Protein AF-A0A956BS37-F1 (afdb_monomer_lite)

pLDDT: mean 82.43, std 14.74, range [38.06, 98.56]

Sequence (322 aa):
MRLTPGAASAAWALLCLGACTEPLGPCDELAALRVVYDEEGTPAFEGQALMVQSCGFGAFCHAGEVEPARRLGAPHGLDYDLRIVNVDDDDAHVAAGFARLETMWNRAFRHRHAIWTAVDRGRMPVGGGAGADVQSAAPVYSGRVSATRLEPIAGLDTSSGRSALRNWLACGLPVVQSTDAHAAHPEAFGHIVDPIEIAPVEPRWSSIYDGLLRRRCASAPCHGVAVAGDLDLRGPRDAYDALVGVASVDEACASEGLMLVAPGAADDSLLVWKLLGRDADGAAVCGDPMPEGGSRVSEASVDAIRAWIDAGAVFDAPPTGP

Structure (mmCIF, N/CA/C/O backbone):
data_AF-A0A956BS37-F1
#
_entry.id   AF-A0A956BS37-F1
#
loop_
_atom_site.group_PDB
_atom_site.id
_atom_site.type_symbol
_atom_site.label_atom_id
_atom_site.label_alt_id
_atom_site.label_comp_id
_atom_site.label_asym_id
_atom_site.label_entity_id
_atom_site.label_seq_id
_atom_site.pdbx_PDB_ins_code
_atom_site.Cartn_x
_atom_site.Cartn_y
_atom_site.Cartn_z
_atom_site.occupancy
_atom_site.B_iso_or_equiv
_atom_site.auth_seq_id
_atom_site.auth_comp_id
_atom_site.auth_asym_id
_atom_site.auth_atom_id
_atom_site.pdbx_PDB_model_num
ATOM 1 N N . MET A 1 1 ? 35.807 -16.918 -76.927 1.00 41.75 1 MET A N 1
ATOM 2 C CA . MET A 1 1 ? 35.894 -15.873 -75.884 1.00 41.75 1 MET A CA 1
ATOM 3 C C . MET A 1 1 ? 34.548 -15.155 -75.844 1.00 41.75 1 MET A C 1
ATOM 5 O O . MET A 1 1 ? 34.124 -14.725 -76.906 1.00 41.75 1 MET A O 1
ATOM 9 N N . ARG A 1 2 ? 33.942 -15.034 -74.645 1.00 38.28 2 ARG A N 1
ATOM 10 C CA . ARG A 1 2 ? 32.671 -14.342 -74.282 1.00 38.28 2 ARG A CA 1
ATOM 11 C C . ARG A 1 2 ? 31.393 -15.161 -74.557 1.00 38.28 2 ARG A C 1
ATOM 13 O O . ARG A 1 2 ? 31.064 -15.382 -75.710 1.00 38.28 2 ARG A O 1
ATOM 20 N N . LEU A 1 3 ? 30.826 -15.884 -73.581 1.00 39.12 3 LEU A N 1
ATOM 21 C CA . LEU A 1 3 ? 30.092 -15.532 -72.337 1.00 39.12 3 LEU A CA 1
ATOM 22 C C . LEU A 1 3 ? 28.667 -14.982 -72.567 1.00 39.12 3 LEU A C 1
ATOM 24 O O . LEU A 1 3 ? 28.450 -14.055 -73.337 1.00 39.12 3 LEU A O 1
ATOM 28 N N . THR A 1 4 ? 27.745 -15.647 -71.868 1.00 41.62 4 THR A N 1
ATOM 29 C CA . THR A 1 4 ? 26.271 -15.704 -71.875 1.00 41.62 4 THR A CA 1
ATOM 30 C C . THR A 1 4 ? 25.545 -14.453 -71.349 1.00 41.62 4 THR A C 1
ATOM 32 O O . THR A 1 4 ? 26.142 -13.691 -70.590 1.00 41.62 4 THR A O 1
ATOM 35 N N . PRO A 1 5 ? 24.238 -14.270 -71.650 1.00 47.03 5 PRO A N 1
ATOM 36 C CA . PRO A 1 5 ? 23.418 -13.225 -71.040 1.00 47.03 5 PRO A CA 1
ATOM 37 C C . PRO A 1 5 ? 22.965 -13.638 -69.630 1.00 47.03 5 PRO A C 1
ATOM 39 O O . PRO A 1 5 ? 22.485 -14.750 -69.413 1.00 47.03 5 PRO A O 1
ATOM 42 N N . GLY A 1 6 ? 23.165 -12.736 -68.668 1.00 38.06 6 GLY A N 1
ATOM 43 C CA . GLY A 1 6 ? 22.827 -12.922 -67.260 1.00 38.06 6 GLY A CA 1
ATOM 44 C C . GLY A 1 6 ? 21.330 -12.786 -66.986 1.00 38.06 6 GLY A C 1
ATOM 45 O O . GLY A 1 6 ? 20.674 -11.864 -67.470 1.00 38.06 6 GLY A O 1
ATOM 46 N N . ALA A 1 7 ? 20.815 -13.705 -66.172 1.00 44.16 7 ALA A N 1
ATOM 47 C CA . ALA A 1 7 ? 19.510 -13.618 -65.541 1.00 44.16 7 ALA A CA 1
ATOM 48 C C . ALA A 1 7 ? 19.525 -12.511 -64.473 1.00 44.16 7 ALA A C 1
ATOM 50 O O . ALA A 1 7 ? 20.354 -12.527 -63.563 1.00 44.16 7 ALA A O 1
ATOM 51 N N . ALA A 1 8 ? 18.608 -11.550 -64.580 1.00 43.88 8 A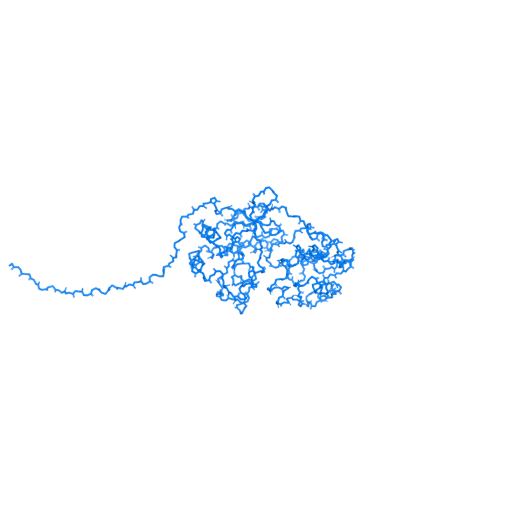LA A N 1
ATOM 52 C CA . ALA A 1 8 ? 18.355 -10.569 -63.535 1.00 43.88 8 ALA A CA 1
ATOM 53 C C . ALA A 1 8 ? 17.392 -11.179 -62.506 1.00 43.88 8 ALA A C 1
ATOM 55 O O . ALA A 1 8 ? 16.181 -11.220 -62.716 1.00 43.88 8 ALA A O 1
ATOM 56 N N . SER A 1 9 ? 17.938 -11.679 -61.399 1.00 46.00 9 SER A N 1
ATOM 57 C CA . SER A 1 9 ? 17.158 -12.076 -60.227 1.00 46.00 9 SER A CA 1
ATOM 58 C C . SER A 1 9 ? 16.690 -10.825 -59.483 1.00 46.00 9 SER A C 1
ATOM 60 O O . SER A 1 9 ? 17.493 -10.123 -58.871 1.00 46.00 9 SER A O 1
ATOM 62 N N . ALA A 1 10 ? 15.388 -10.547 -59.524 1.00 48.84 10 ALA A N 1
ATOM 63 C CA . ALA A 1 10 ? 14.755 -9.564 -58.653 1.00 48.84 10 ALA A CA 1
ATOM 64 C C . ALA A 1 10 ? 14.668 -10.144 -57.231 1.00 48.84 10 ALA A C 1
ATOM 66 O O . ALA A 1 10 ? 13.783 -10.941 -56.922 1.00 48.84 10 ALA A O 1
ATOM 67 N N . ALA A 1 11 ? 15.618 -9.774 -56.372 1.00 46.53 11 ALA A N 1
ATOM 68 C CA . ALA A 1 11 ? 15.569 -10.087 -54.952 1.00 46.53 11 ALA A CA 1
ATOM 69 C C . ALA A 1 11 ? 14.521 -9.189 -54.277 1.00 46.53 11 ALA A C 1
ATOM 71 O O . ALA A 1 11 ? 14.743 -7.997 -54.067 1.00 46.53 11 ALA A O 1
ATOM 72 N N . TRP A 1 12 ? 13.368 -9.768 -53.951 1.00 52.22 12 TRP A N 1
ATOM 73 C CA . TRP A 1 12 ? 12.401 -9.164 -53.042 1.00 52.22 12 TRP A CA 1
ATOM 74 C C . TRP A 1 12 ? 12.995 -9.179 -51.633 1.00 52.22 12 TRP A C 1
ATOM 76 O O . TRP A 1 12 ? 13.023 -10.214 -50.969 1.00 52.22 12 TRP A O 1
ATOM 86 N N . ALA A 1 13 ? 13.503 -8.033 -51.183 1.00 49.94 13 ALA A N 1
ATOM 87 C CA . ALA A 1 13 ? 13.846 -7.831 -49.786 1.00 49.94 13 ALA A CA 1
ATOM 88 C C . ALA A 1 13 ? 12.542 -7.782 -48.975 1.00 49.94 13 ALA A C 1
ATOM 90 O O . ALA A 1 13 ? 11.827 -6.780 -48.995 1.00 49.94 13 ALA A O 1
ATOM 91 N N . LEU A 1 14 ? 12.219 -8.873 -48.274 1.00 51.69 14 LEU A N 1
ATOM 92 C CA . LEU A 1 14 ? 11.270 -8.823 -47.166 1.00 51.69 14 LEU A CA 1
ATOM 93 C C . LEU A 1 14 ? 11.859 -7.885 -46.103 1.00 51.69 14 LEU A C 1
ATOM 95 O O . LEU A 1 14 ? 12.772 -8.265 -45.371 1.00 51.69 14 LEU A O 1
ATOM 99 N N . LEU A 1 15 ? 11.342 -6.657 -46.014 1.00 50.25 15 LEU A N 1
ATOM 100 C CA . LEU A 1 15 ? 11.483 -5.853 -44.806 1.00 50.25 15 LEU A CA 1
ATOM 101 C C . LEU A 1 15 ? 10.693 -6.559 -43.701 1.00 50.25 15 LEU A C 1
ATOM 103 O O . LEU A 1 15 ? 9.478 -6.405 -43.583 1.00 50.25 15 LEU A O 1
ATOM 107 N N . CYS A 1 16 ? 11.389 -7.344 -42.886 1.00 51.44 16 CYS A N 1
ATOM 108 C CA . CYS A 1 16 ? 10.888 -7.723 -41.578 1.00 51.44 16 CYS A CA 1
ATOM 109 C C . CYS A 1 16 ? 10.726 -6.432 -40.765 1.00 51.44 16 CYS A C 1
ATOM 111 O O . CYS A 1 16 ? 11.712 -5.869 -40.291 1.00 51.44 16 CYS A O 1
ATOM 113 N N . LEU A 1 17 ? 9.490 -5.955 -40.615 1.00 50.06 17 LEU A N 1
ATOM 114 C CA . LEU A 1 17 ? 9.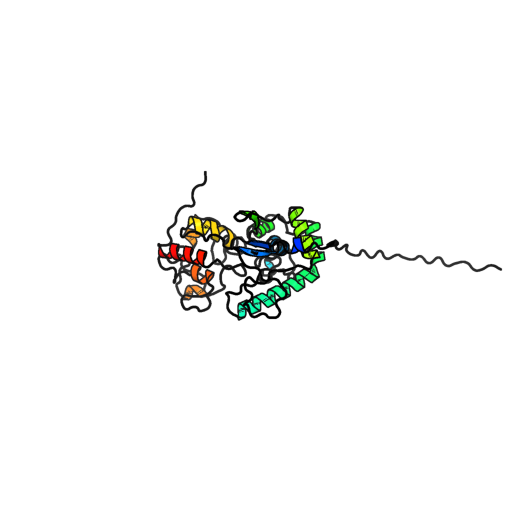112 -4.995 -39.579 1.00 50.06 17 LEU A CA 1
ATOM 115 C C . LEU A 1 17 ? 9.291 -5.689 -38.222 1.00 50.06 17 LEU A C 1
ATOM 117 O O . LEU A 1 17 ? 8.334 -6.164 -37.617 1.00 50.06 17 LEU A O 1
ATOM 121 N N . GLY A 1 18 ? 10.541 -5.820 -37.773 1.00 54.19 18 GLY A N 1
ATOM 122 C CA . GLY A 1 18 ? 10.836 -6.179 -36.397 1.00 54.19 18 GLY A CA 1
ATOM 123 C C . GLY A 1 18 ? 10.200 -5.115 -35.517 1.00 54.19 18 GLY A C 1
ATOM 124 O O . GLY A 1 18 ? 10.476 -3.929 -35.690 1.00 54.19 18 GLY A O 1
ATOM 125 N N . ALA A 1 19 ? 9.295 -5.516 -34.628 1.00 57.22 19 ALA A N 1
ATOM 126 C CA . ALA A 1 19 ? 8.742 -4.599 -33.649 1.00 57.22 19 ALA A CA 1
ATOM 127 C C . ALA A 1 19 ? 9.917 -4.018 -32.850 1.00 57.22 19 ALA A C 1
ATOM 129 O O . ALA A 1 19 ? 10.593 -4.756 -32.137 1.00 57.22 19 ALA A O 1
ATOM 130 N N . CYS A 1 20 ? 10.202 -2.724 -33.015 1.00 67.62 20 CYS A N 1
ATOM 131 C CA . CYS A 1 20 ? 11.274 -2.060 -32.285 1.00 67.62 20 CYS A CA 1
ATOM 132 C C . CYS A 1 20 ? 10.933 -2.103 -30.790 1.00 67.62 20 CYS A C 1
ATOM 134 O O . CYS A 1 20 ? 10.068 -1.352 -30.324 1.00 67.62 20 CYS A O 1
ATOM 136 N N . THR A 1 21 ? 11.553 -3.032 -30.062 1.00 71.56 21 THR A N 1
ATOM 137 C CA . THR A 1 21 ? 11.607 -3.026 -28.600 1.00 71.56 21 THR A CA 1
ATOM 138 C C . THR A 1 21 ? 12.606 -1.966 -28.185 1.00 71.56 21 THR A C 1
ATOM 140 O O . THR A 1 21 ? 13.746 -1.996 -28.654 1.00 71.56 21 THR A O 1
ATOM 143 N N . GLU A 1 22 ? 12.194 -1.047 -27.319 1.00 77.06 22 GLU A N 1
ATOM 144 C CA . GLU A 1 22 ? 13.085 0.016 -26.873 1.00 77.06 22 GLU A CA 1
ATOM 145 C C . GLU A 1 22 ? 14.225 -0.596 -26.034 1.00 77.06 22 GLU A C 1
ATOM 147 O O . GLU A 1 22 ? 13.963 -1.408 -25.129 1.00 77.06 22 GLU A O 1
ATOM 152 N N . PRO A 1 23 ? 15.502 -0.302 -26.345 1.00 84.38 23 PRO A N 1
ATOM 153 C CA . PRO A 1 23 ? 16.611 -0.838 -25.578 1.00 84.38 23 PRO A CA 1
ATOM 154 C C . PRO A 1 23 ? 16.578 -0.266 -24.162 1.00 84.38 23 PRO A C 1
ATOM 156 O O . PRO A 1 23 ? 16.417 0.933 -23.954 1.00 84.38 23 PRO A O 1
ATOM 159 N N . LEU A 1 24 ? 16.786 -1.135 -23.173 1.00 91.88 24 LEU A N 1
ATOM 160 C CA . LEU A 1 24 ? 16.873 -0.716 -21.776 1.00 91.88 24 LEU A CA 1
ATOM 161 C C . LEU A 1 24 ? 18.155 0.064 -21.480 1.00 91.88 24 LEU A C 1
ATOM 163 O O . LEU A 1 24 ? 18.180 0.800 -20.506 1.00 91.88 24 LEU A O 1
ATOM 167 N N . GLY A 1 25 ? 19.188 -0.045 -22.320 1.00 91.69 25 GLY A N 1
ATOM 168 C CA . GLY A 1 25 ? 20.482 0.602 -22.099 1.00 91.69 25 GLY A CA 1
ATOM 169 C C . GLY A 1 25 ? 21.308 -0.066 -20.989 1.00 91.69 25 GLY A C 1
ATOM 170 O O . GLY A 1 25 ? 20.958 -1.158 -20.539 1.00 91.69 25 GLY A O 1
ATOM 171 N N . PRO A 1 26 ? 22.430 0.554 -20.578 1.00 95.06 26 PRO A N 1
ATOM 172 C CA . PRO A 1 26 ? 23.256 0.038 -19.492 1.00 95.06 26 PRO A CA 1
ATOM 173 C C . PRO A 1 26 ? 22.545 0.160 -18.138 1.00 95.06 26 PRO A C 1
ATOM 175 O O . PRO A 1 26 ? 21.713 1.053 -17.938 1.00 95.06 26 PRO A O 1
ATOM 178 N N . CYS A 1 27 ? 22.925 -0.738 -17.231 1.00 96.56 27 CYS A N 1
ATOM 179 C CA . CYS A 1 27 ? 22.533 -0.743 -15.828 1.00 96.56 27 CYS A CA 1
ATOM 180 C C . CYS A 1 27 ? 23.508 0.099 -14.987 1.00 96.56 27 CYS A C 1
ATOM 182 O O . CYS A 1 27 ? 24.724 -0.048 -15.113 1.00 96.56 27 CYS A O 1
ATOM 184 N N . ASP A 1 28 ? 22.959 0.941 -14.116 1.00 97.75 28 ASP A N 1
ATOM 185 C CA . ASP A 1 28 ? 23.622 1.519 -12.948 1.00 97.75 28 ASP A CA 1
ATOM 186 C C . ASP A 1 28 ? 23.125 0.774 -11.698 1.00 97.75 28 ASP A C 1
ATOM 188 O O . ASP A 1 28 ? 22.012 1.011 -11.216 1.00 97.75 28 ASP A O 1
ATOM 192 N N . GLU A 1 29 ? 23.931 -0.169 -11.206 1.00 95.62 29 GLU A N 1
ATOM 193 C CA . GLU A 1 29 ? 23.557 -1.066 -10.104 1.00 95.62 29 GLU A CA 1
ATOM 194 C C . GLU A 1 29 ? 23.280 -0.306 -8.802 1.00 95.62 29 GLU A C 1
ATOM 196 O O . GLU A 1 29 ? 22.312 -0.606 -8.106 1.00 95.62 29 GLU A O 1
ATOM 201 N N . LEU A 1 30 ? 24.074 0.724 -8.494 1.00 95.62 30 LEU A N 1
ATOM 202 C CA . LEU A 1 30 ? 23.895 1.513 -7.274 1.00 95.62 30 LEU A CA 1
ATOM 203 C C . LEU A 1 30 ? 22.576 2.283 -7.305 1.00 95.62 30 LEU A C 1
ATOM 205 O O . LEU A 1 30 ? 21.851 2.308 -6.311 1.00 95.62 30 LEU A O 1
ATOM 209 N N . ALA A 1 31 ? 22.237 2.874 -8.453 1.00 95.94 31 ALA A N 1
ATOM 210 C CA . ALA A 1 31 ? 20.961 3.557 -8.618 1.00 95.94 31 ALA A CA 1
ATOM 211 C C . ALA A 1 31 ? 19.768 2.583 -8.582 1.00 95.94 31 ALA A C 1
ATOM 213 O O . ALA A 1 31 ? 18.703 2.942 -8.084 1.00 95.94 31 ALA A O 1
ATOM 214 N N . ALA A 1 32 ? 19.927 1.350 -9.080 1.00 97.06 32 ALA A N 1
ATOM 215 C CA . ALA A 1 32 ? 18.867 0.339 -9.057 1.00 97.06 32 ALA A CA 1
ATOM 216 C C . ALA A 1 32 ? 18.580 -0.218 -7.656 1.00 97.06 32 ALA A C 1
ATOM 218 O O . ALA A 1 32 ? 17.466 -0.680 -7.417 1.00 97.06 32 ALA A O 1
ATOM 219 N N . LEU A 1 33 ? 19.551 -0.137 -6.741 1.00 96.81 33 LEU A N 1
ATOM 220 C CA . LEU A 1 33 ? 19.426 -0.558 -5.344 1.00 96.81 33 LEU A CA 1
ATOM 221 C C . LEU A 1 33 ? 19.026 0.588 -4.396 1.00 96.81 33 LEU A C 1
ATOM 223 O O . LEU A 1 33 ? 19.125 0.453 -3.175 1.00 96.81 33 LEU A O 1
ATOM 227 N N . ARG A 1 34 ? 18.560 1.729 -4.925 1.00 96.69 34 ARG A N 1
ATOM 228 C CA . ARG A 1 34 ? 18.040 2.822 -4.094 1.00 96.69 34 ARG A CA 1
ATOM 229 C C . ARG A 1 34 ? 16.783 2.369 -3.349 1.00 96.69 34 ARG A C 1
ATOM 231 O O . ARG A 1 34 ? 15.740 2.172 -3.969 1.00 96.69 34 ARG A O 1
ATOM 238 N N . VAL A 1 35 ? 16.885 2.255 -2.026 1.00 96.69 35 VAL A N 1
ATOM 239 C CA . VAL A 1 35 ? 15.769 1.903 -1.136 1.00 96.69 35 VAL A CA 1
ATOM 240 C C . VAL A 1 35 ? 14.874 3.116 -0.886 1.00 96.69 35 VAL A C 1
ATOM 242 O O . VAL A 1 35 ? 15.351 4.222 -0.615 1.00 96.69 35 VAL A O 1
ATOM 245 N N . VAL A 1 36 ? 13.570 2.886 -0.964 1.00 96.69 36 VAL A N 1
ATOM 246 C CA . VAL A 1 36 ? 12.489 3.830 -0.668 1.00 96.69 36 VAL A CA 1
ATOM 247 C C . VAL A 1 36 ? 11.458 3.128 0.214 1.00 96.69 36 VAL A C 1
ATOM 249 O O . VAL A 1 36 ? 11.439 1.901 0.264 1.00 96.69 36 VAL A O 1
ATOM 252 N N . TYR A 1 37 ? 10.624 3.890 0.914 1.00 93.44 37 TYR A N 1
ATOM 253 C CA . TYR A 1 37 ? 9.731 3.350 1.942 1.00 93.44 37 TYR A CA 1
ATOM 254 C C . TYR A 1 37 ? 8.296 3.801 1.719 1.00 93.44 37 TYR A C 1
ATOM 256 O O . TYR A 1 37 ? 8.094 4.952 1.327 1.00 93.44 37 TYR A O 1
ATOM 264 N N . ASP A 1 38 ? 7.331 2.914 1.950 1.00 89.38 38 ASP A N 1
ATOM 265 C CA . ASP A 1 38 ? 5.916 3.289 1.993 1.00 89.38 38 ASP A CA 1
ATOM 266 C C . ASP A 1 38 ? 5.573 4.069 3.277 1.00 89.38 38 ASP A C 1
ATOM 268 O O . ASP A 1 38 ? 6.447 4.435 4.071 1.00 89.38 38 ASP A O 1
ATOM 272 N N . GLU A 1 39 ? 4.291 4.366 3.461 1.00 83.62 39 GLU A N 1
ATOM 273 C CA . GLU A 1 39 ? 3.784 5.176 4.571 1.00 83.62 39 GLU A CA 1
ATOM 274 C C . GLU A 1 39 ? 3.922 4.485 5.936 1.00 83.62 39 GLU A C 1
ATOM 276 O O . GLU A 1 39 ? 3.865 5.152 6.966 1.00 83.62 39 GLU A O 1
ATOM 281 N N . GLU A 1 40 ? 4.191 3.179 5.946 1.00 81.00 40 GLU A N 1
ATOM 282 C CA . GLU A 1 40 ? 4.396 2.353 7.136 1.00 81.00 40 GLU A CA 1
ATOM 283 C C . GLU A 1 40 ? 5.879 2.079 7.395 1.00 81.00 40 GLU A C 1
ATOM 285 O O . GLU A 1 40 ? 6.229 1.482 8.411 1.00 81.00 40 GLU A O 1
ATOM 290 N N . GLY A 1 41 ? 6.757 2.528 6.494 1.00 87.56 41 GLY A N 1
ATOM 291 C CA . GLY A 1 41 ? 8.189 2.281 6.583 1.00 87.56 41 GLY A CA 1
ATOM 292 C C . GLY A 1 41 ? 8.625 0.966 5.944 1.00 87.56 41 GLY A C 1
ATOM 293 O O . GLY A 1 41 ? 9.761 0.538 6.156 1.00 87.56 41 GLY A O 1
ATOM 294 N N . THR A 1 42 ? 7.767 0.341 5.139 1.00 89.44 42 THR A N 1
ATOM 295 C CA . THR A 1 42 ? 8.073 -0.893 4.414 1.00 89.44 42 THR A CA 1
ATOM 296 C C . THR A 1 42 ? 8.981 -0.589 3.221 1.00 89.44 42 THR A C 1
ATOM 298 O O . THR A 1 42 ? 8.650 0.279 2.405 1.00 89.44 42 THR A O 1
ATOM 301 N N . PRO A 1 43 ? 10.121 -1.282 3.072 1.00 93.31 43 PRO A N 1
ATOM 302 C CA . PRO A 1 43 ? 11.092 -0.972 2.037 1.00 93.31 43 PRO A CA 1
ATOM 303 C C . PRO A 1 43 ? 10.734 -1.577 0.676 1.00 93.31 43 PRO A C 1
ATOM 305 O O . PRO A 1 43 ? 10.213 -2.684 0.562 1.00 93.31 43 PRO A O 1
ATOM 308 N N . ALA A 1 44 ? 11.121 -0.871 -0.380 1.00 95.50 44 ALA A N 1
ATOM 309 C CA . ALA A 1 44 ? 11.205 -1.373 -1.746 1.00 95.50 44 ALA A CA 1
ATOM 310 C C . ALA A 1 44 ? 12.383 -0.702 -2.461 1.00 95.50 44 ALA A C 1
ATOM 312 O O . ALA A 1 44 ? 12.808 0.394 -2.088 1.00 95.50 44 ALA A O 1
ATOM 313 N N . PHE A 1 45 ? 12.903 -1.308 -3.528 1.00 97.62 45 PHE A N 1
ATOM 314 C CA . PHE A 1 45 ? 13.760 -0.545 -4.438 1.00 97.62 45 PHE A CA 1
ATOM 315 C C . PHE A 1 45 ? 12.914 0.423 -5.253 1.00 97.62 45 PHE A C 1
ATOM 317 O O . PHE A 1 45 ? 11.777 0.121 -5.595 1.00 97.62 45 PHE A O 1
ATOM 324 N N . GLU A 1 46 ? 13.451 1.582 -5.609 1.00 97.31 46 GLU A N 1
ATOM 325 C CA . GLU A 1 46 ? 12.648 2.623 -6.249 1.00 97.31 46 GLU A CA 1
ATOM 326 C C . GLU A 1 46 ? 11.955 2.163 -7.542 1.00 97.31 46 GLU A C 1
ATOM 328 O O . GLU A 1 46 ? 10.793 2.487 -7.764 1.00 97.31 46 GLU A O 1
ATOM 333 N N . GLY A 1 47 ? 12.616 1.371 -8.390 1.00 96.94 47 GLY A N 1
ATOM 334 C CA . GLY A 1 47 ? 11.964 0.832 -9.587 1.00 96.94 47 GLY A CA 1
ATOM 335 C C . GLY A 1 47 ? 10.869 -0.194 -9.273 1.00 96.94 47 GLY A C 1
ATOM 336 O O . GLY A 1 47 ? 9.840 -0.207 -9.949 1.00 96.94 47 GLY A O 1
ATOM 337 N N . GLN A 1 48 ? 11.048 -0.993 -8.213 1.00 96.12 48 GLN A N 1
ATOM 338 C CA . GLN A 1 48 ? 10.012 -1.879 -7.671 1.00 96.12 48 GLN A CA 1
ATOM 339 C C . GLN A 1 48 ? 8.827 -1.049 -7.150 1.00 96.12 48 GLN A C 1
ATOM 341 O O . GLN A 1 48 ? 7.691 -1.319 -7.530 1.00 96.12 48 GLN A O 1
ATOM 346 N N . ALA A 1 49 ? 9.084 0.006 -6.369 1.00 94.94 49 ALA A N 1
ATOM 347 C CA . ALA A 1 49 ? 8.072 0.933 -5.863 1.00 94.94 49 ALA A CA 1
ATOM 348 C C . ALA A 1 49 ? 7.288 1.607 -6.996 1.00 94.94 49 ALA A C 1
ATOM 350 O O . ALA A 1 49 ? 6.062 1.622 -6.965 1.00 94.94 49 ALA A O 1
ATOM 351 N N . LEU A 1 50 ? 7.966 2.087 -8.044 1.00 94.19 50 LEU A N 1
ATOM 352 C CA . LEU A 1 50 ? 7.316 2.672 -9.221 1.00 94.19 50 LEU A CA 1
ATOM 353 C C . LEU A 1 50 ? 6.401 1.672 -9.934 1.00 94.19 50 LEU A C 1
ATOM 355 O O . LEU A 1 50 ? 5.319 2.049 -10.391 1.00 94.19 50 LEU A O 1
ATOM 359 N N . MET A 1 51 ? 6.812 0.404 -10.016 1.00 91.25 51 MET A N 1
ATOM 360 C CA . MET A 1 51 ? 5.988 -0.661 -10.586 1.00 91.25 51 MET A CA 1
ATOM 361 C C . MET A 1 51 ? 4.748 -0.933 -9.725 1.00 91.25 51 MET A C 1
ATOM 363 O O . MET A 1 51 ? 3.644 -1.012 -10.265 1.00 91.25 51 MET A O 1
ATOM 367 N N . VAL A 1 52 ? 4.910 -1.026 -8.401 1.00 87.94 52 VAL A N 1
ATOM 368 C CA . VAL A 1 52 ? 3.801 -1.205 -7.449 1.00 87.94 52 VAL A CA 1
ATOM 369 C C . VAL A 1 52 ? 2.824 -0.030 -7.553 1.00 87.94 52 VAL A C 1
ATOM 371 O O . VAL A 1 52 ? 1.643 -0.247 -7.813 1.00 87.94 52 VAL A O 1
ATOM 374 N N . GLN A 1 53 ? 3.323 1.206 -7.476 1.00 85.50 53 GLN A N 1
ATOM 375 C CA . GLN A 1 53 ? 2.530 2.437 -7.537 1.00 85.50 53 GLN A CA 1
ATOM 376 C C . GLN A 1 53 ? 1.734 2.611 -8.823 1.00 85.50 53 GLN A C 1
ATOM 378 O O . GLN A 1 53 ? 0.596 3.067 -8.803 1.00 85.50 53 GLN A O 1
ATOM 383 N N . SER A 1 54 ? 2.361 2.297 -9.954 1.00 84.06 54 SER A N 1
ATOM 384 C CA . SER A 1 54 ? 1.822 2.692 -11.257 1.00 84.06 54 SER A CA 1
ATOM 385 C C . SER A 1 54 ? 1.048 1.573 -11.945 1.00 84.06 54 SER A C 1
ATOM 387 O O . SER A 1 54 ? 0.226 1.848 -12.817 1.00 84.06 54 SER A O 1
ATOM 389 N N . CYS A 1 55 ? 1.342 0.313 -11.613 1.00 78.00 55 CYS A N 1
ATOM 390 C CA . CYS A 1 55 ? 0.930 -0.827 -12.431 1.00 78.00 55 CYS A CA 1
ATOM 391 C C . CYS A 1 55 ? 0.448 -2.036 -11.617 1.00 78.00 55 CYS A C 1
ATOM 393 O O . CYS A 1 55 ? -0.468 -2.720 -12.072 1.00 78.00 55 CYS A O 1
ATOM 395 N N . GLY A 1 56 ? 1.090 -2.336 -10.481 1.00 66.19 56 GLY A N 1
ATOM 396 C CA . GLY A 1 56 ? 1.118 -3.688 -9.907 1.00 66.19 56 GLY A CA 1
ATOM 397 C C . GLY A 1 56 ? 0.671 -3.843 -8.453 1.00 66.19 56 GLY A C 1
ATOM 398 O O . GLY A 1 56 ? 0.772 -4.946 -7.929 1.00 66.19 56 GLY A O 1
ATOM 399 N N . PHE A 1 57 ? 0.195 -2.796 -7.779 1.00 70.81 57 PHE A N 1
ATOM 400 C CA . PHE A 1 57 ? -0.426 -2.967 -6.462 1.00 70.81 57 PHE A CA 1
ATOM 401 C C . PHE A 1 57 ? -1.682 -3.845 -6.597 1.00 70.81 57 PHE A C 1
ATOM 403 O O . PHE A 1 57 ? -2.457 -3.655 -7.535 1.00 70.81 57 PHE A O 1
ATOM 410 N N . GLY A 1 58 ? -1.852 -4.814 -5.687 1.00 55.88 58 GLY A N 1
ATOM 411 C CA . GLY A 1 58 ? -2.738 -5.992 -5.780 1.00 55.88 58 GLY A CA 1
ATOM 412 C C . GLY A 1 58 ? -4.222 -5.774 -6.084 1.00 55.88 58 GLY A C 1
ATOM 413 O O . GLY A 1 58 ? -4.955 -6.736 -6.255 1.00 55.88 58 GLY A O 1
ATOM 414 N N . ALA A 1 59 ? -4.660 -4.531 -6.234 1.00 55.97 59 ALA A N 1
ATOM 415 C CA . ALA A 1 59 ? -6.019 -4.164 -6.590 1.00 55.97 59 ALA A CA 1
ATOM 416 C C . ALA A 1 59 ? -6.152 -3.515 -7.989 1.00 55.97 59 ALA A C 1
ATOM 418 O O . ALA A 1 59 ? -7.218 -3.005 -8.335 1.00 55.97 59 ALA A O 1
ATOM 419 N N . PHE A 1 60 ? -5.087 -3.493 -8.806 1.00 66.44 60 PHE A N 1
ATOM 420 C CA . PHE A 1 60 ? -5.053 -2.793 -10.102 1.00 66.44 60 PHE A CA 1
ATOM 421 C C . PHE A 1 60 ? -5.013 -3.708 -11.335 1.00 66.44 60 PHE A C 1
ATOM 423 O O . PHE A 1 60 ? -5.120 -4.929 -11.279 1.00 66.44 60 PHE A O 1
ATOM 430 N N . CYS A 1 61 ? -4.834 -3.085 -12.502 1.00 70.81 61 CYS A N 1
ATOM 431 C CA . CYS A 1 61 ? -4.839 -3.707 -13.822 1.00 70.81 61 CYS A CA 1
ATOM 432 C C . CYS A 1 61 ? -3.904 -4.928 -13.939 1.00 70.81 61 CYS A C 1
ATOM 434 O O . CYS A 1 61 ? -4.277 -5.920 -14.572 1.00 70.81 61 CYS A O 1
ATOM 436 N N . HIS A 1 62 ? -2.716 -4.878 -13.326 1.00 78.31 62 HIS A N 1
ATOM 437 C CA . HIS A 1 62 ? -1.737 -5.970 -13.349 1.00 78.31 62 HIS A CA 1
ATOM 438 C C . HIS A 1 62 ? -1.649 -6.738 -12.019 1.00 78.31 62 HIS A C 1
ATOM 440 O O . HIS A 1 62 ? -0.574 -7.219 -11.668 1.00 78.31 62 HIS A O 1
ATOM 446 N N . ALA A 1 63 ? -2.748 -6.873 -11.280 1.00 71.00 63 ALA A N 1
ATOM 447 C CA . ALA A 1 63 ? -2.814 -7.726 -10.098 1.00 71.00 63 ALA A CA 1
ATOM 448 C C . ALA A 1 63 ? -3.551 -9.040 -10.384 1.00 71.00 63 ALA A C 1
ATOM 450 O O . ALA A 1 63 ? -4.568 -9.044 -11.078 1.00 71.00 63 ALA A O 1
ATOM 451 N N . GLY A 1 64 ? -3.043 -10.153 -9.845 1.00 63.88 64 GLY A N 1
ATOM 452 C CA . GLY A 1 64 ? -3.598 -11.493 -10.080 1.00 63.88 64 GLY A CA 1
ATOM 453 C C . GLY A 1 64 ? -5.005 -11.689 -9.512 1.00 63.88 64 GLY A C 1
ATOM 454 O O . GLY A 1 64 ? -5.793 -12.425 -10.097 1.00 63.88 64 GLY A O 1
ATOM 455 N N . GLU A 1 65 ? -5.320 -10.980 -8.431 1.00 62.72 65 GLU A N 1
ATOM 456 C CA . GLU A 1 65 ? -6.567 -11.087 -7.660 1.00 62.72 65 GLU A CA 1
ATOM 457 C C . GLU A 1 65 ? -7.721 -10.272 -8.279 1.00 62.72 65 GLU A C 1
ATOM 459 O O . GLU A 1 65 ? -8.882 -10.434 -7.912 1.00 62.72 65 GLU A O 1
ATOM 464 N N . VAL A 1 66 ? -7.442 -9.430 -9.284 1.00 63.53 66 VAL A N 1
ATOM 465 C CA . VAL A 1 66 ? -8.480 -8.636 -9.952 1.00 63.53 66 VAL A CA 1
ATOM 466 C C . VAL A 1 66 ? -9.160 -9.447 -11.051 1.00 63.53 66 VAL A C 1
ATOM 468 O O . VAL A 1 66 ? -8.552 -9.774 -12.083 1.00 63.53 66 VAL A O 1
ATOM 471 N N . GLU A 1 67 ? -10.460 -9.681 -10.855 1.00 65.25 67 GLU A N 1
ATOM 472 C CA . GLU A 1 67 ? -11.364 -10.280 -11.838 1.00 65.25 67 GLU A CA 1
ATOM 473 C C . GLU A 1 67 ? -11.168 -9.670 -13.237 1.00 65.25 67 GLU A C 1
ATOM 475 O O . GLU A 1 67 ? -11.137 -8.439 -13.371 1.00 65.25 67 GLU A O 1
ATOM 480 N N . PRO A 1 68 ? -11.096 -10.474 -14.318 1.00 65.62 68 PRO A N 1
ATOM 481 C CA . PRO A 1 68 ? -10.798 -9.978 -15.663 1.00 65.62 68 PRO A CA 1
ATOM 482 C C . PRO A 1 68 ? -11.697 -8.822 -16.122 1.00 65.62 68 PRO A C 1
ATOM 484 O O . PRO A 1 68 ? -11.237 -7.924 -16.822 1.00 65.62 68 PRO A O 1
ATOM 487 N N . ALA A 1 69 ? -12.968 -8.823 -15.705 1.00 64.19 69 ALA A N 1
ATOM 488 C CA . ALA A 1 69 ? -13.947 -7.792 -16.046 1.00 64.19 69 ALA A CA 1
ATOM 489 C C . ALA A 1 69 ? -13.699 -6.437 -15.354 1.00 64.19 69 ALA A C 1
ATOM 491 O O . ALA A 1 69 ? -14.220 -5.421 -15.809 1.00 64.19 69 ALA A O 1
ATOM 492 N N . ARG A 1 70 ? -12.918 -6.413 -14.268 1.00 64.38 70 ARG A N 1
ATOM 493 C CA . ARG A 1 70 ? -12.577 -5.204 -13.501 1.00 64.38 70 ARG A CA 1
ATOM 494 C C . ARG A 1 70 ? -11.227 -4.599 -13.903 1.00 64.38 70 ARG A C 1
ATOM 496 O O . ARG A 1 70 ? -10.880 -3.516 -13.441 1.00 64.38 70 ARG A O 1
ATOM 503 N N . ARG A 1 71 ? -10.468 -5.254 -14.789 1.00 69.38 71 ARG A N 1
ATOM 504 C CA . ARG A 1 71 ? -9.163 -4.761 -15.255 1.00 69.38 71 ARG A CA 1
ATOM 505 C C . ARG A 1 71 ? -9.322 -3.612 -16.253 1.00 69.38 71 ARG A C 1
ATOM 507 O O . ARG A 1 71 ? -9.959 -3.763 -17.295 1.00 69.38 71 ARG A O 1
ATOM 514 N N . LEU A 1 72 ? -8.663 -2.479 -15.997 1.00 66.88 72 LEU A N 1
ATOM 515 C CA . LEU A 1 72 ? -8.646 -1.337 -16.922 1.00 66.88 72 LEU A CA 1
ATOM 516 C C . LEU A 1 72 ? -7.558 -1.521 -17.991 1.00 66.88 72 LEU A C 1
ATOM 518 O O . LEU A 1 72 ? -6.453 -0.992 -17.894 1.00 66.88 72 LEU A O 1
ATOM 522 N N . GLY A 1 73 ? -7.871 -2.304 -19.025 1.00 63.66 73 GLY A N 1
ATOM 523 C CA . GLY A 1 73 ? -7.049 -2.415 -20.239 1.00 63.66 73 GLY A CA 1
ATOM 524 C C . GLY A 1 73 ? -5.804 -3.308 -20.139 1.00 63.66 73 GLY A C 1
ATOM 525 O O . GLY A 1 73 ? -5.120 -3.493 -21.146 1.00 63.66 73 GLY A O 1
ATOM 526 N N . ALA A 1 74 ? -5.519 -3.903 -18.978 1.00 72.62 74 ALA A N 1
ATOM 527 C CA . ALA A 1 74 ? -4.486 -4.927 -18.845 1.00 72.62 74 ALA A CA 1
ATOM 528 C C . ALA A 1 74 ? -5.033 -6.326 -19.193 1.00 72.62 74 ALA A C 1
ATOM 530 O O . ALA A 1 74 ? -6.084 -6.716 -18.677 1.00 72.62 74 ALA A O 1
ATOM 531 N N . PRO A 1 75 ? -4.331 -7.108 -20.035 1.00 69.88 75 PRO A N 1
ATOM 532 C CA . PRO A 1 75 ? -4.714 -8.485 -20.322 1.00 69.88 75 PRO A CA 1
ATOM 533 C C . PRO A 1 75 ? -4.660 -9.363 -19.070 1.00 69.88 75 PRO A C 1
ATOM 535 O O . PRO A 1 75 ? -3.717 -9.272 -18.282 1.00 69.88 75 PRO A O 1
ATOM 538 N N . HIS A 1 76 ? -5.623 -10.276 -18.941 1.00 70.62 76 HIS A N 1
ATOM 539 C CA . HIS A 1 76 ? -5.547 -11.355 -17.960 1.00 70.62 76 HIS A CA 1
ATOM 540 C C . HIS A 1 76 ? -4.257 -12.170 -18.153 1.00 70.62 76 HIS A C 1
ATOM 542 O O . HIS A 1 76 ? -3.868 -12.471 -19.286 1.00 70.62 76 HIS A O 1
ATOM 548 N N . GLY A 1 77 ? -3.592 -12.532 -17.055 1.00 72.25 77 GLY A N 1
ATOM 549 C CA . GLY A 1 77 ? -2.314 -13.239 -17.112 1.00 72.25 77 GLY A CA 1
ATOM 550 C C . GLY A 1 77 ? -1.122 -12.335 -17.439 1.00 72.25 77 GLY A C 1
ATOM 551 O O . GLY A 1 77 ? -0.046 -12.833 -17.782 1.00 72.25 77 GLY A O 1
ATOM 552 N N . LEU A 1 78 ? -1.247 -11.019 -17.277 1.00 79.81 78 LEU A N 1
ATOM 553 C CA . LEU A 1 78 ? -0.124 -10.085 -17.290 1.00 79.81 78 LEU A CA 1
ATOM 554 C C . LEU A 1 78 ? -0.014 -9.384 -15.935 1.00 79.81 78 LEU A C 1
ATOM 556 O O . LEU A 1 78 ? -0.285 -8.197 -15.837 1.00 79.81 78 LEU A O 1
ATOM 560 N N . ASP A 1 79 ? 0.349 -10.130 -14.897 1.00 83.06 79 ASP A N 1
ATOM 561 C CA . ASP A 1 79 ? 0.365 -9.646 -13.516 1.00 83.06 79 ASP A CA 1
ATOM 562 C C . ASP A 1 79 ? 1.791 -9.318 -13.062 1.00 83.06 79 ASP A C 1
ATOM 564 O O . ASP A 1 79 ? 2.745 -10.009 -13.428 1.00 83.06 79 ASP A O 1
ATOM 568 N N . TYR A 1 80 ? 1.934 -8.247 -12.289 1.00 86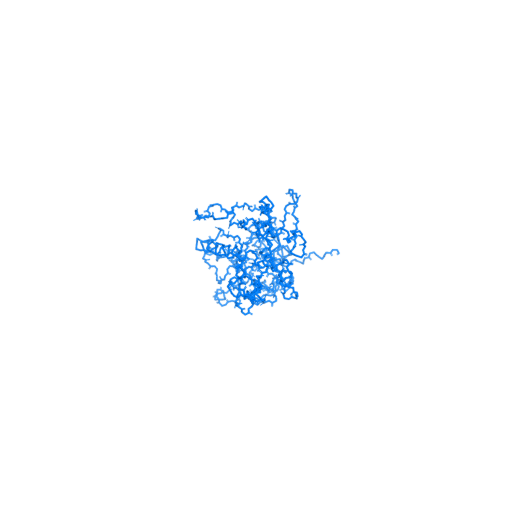.06 80 TYR A N 1
ATOM 569 C CA . TYR A 1 80 ? 3.208 -7.704 -11.827 1.00 86.06 80 TYR A CA 1
ATOM 570 C C . TYR A 1 80 ? 3.136 -7.299 -10.355 1.00 86.06 80 TYR A C 1
ATOM 572 O O . TYR A 1 80 ? 3.584 -6.215 -9.979 1.00 86.06 80 TYR A O 1
ATOM 580 N N . ASP A 1 81 ? 2.567 -8.174 -9.529 1.00 85.38 81 ASP A N 1
ATOM 581 C CA . ASP A 1 81 ? 2.565 -7.977 -8.085 1.00 85.38 81 ASP A CA 1
ATOM 582 C C . ASP A 1 81 ? 3.955 -8.270 -7.509 1.00 85.38 81 ASP A C 1
ATOM 584 O O . ASP A 1 81 ? 4.316 -9.406 -7.197 1.00 85.38 81 ASP A O 1
ATOM 588 N N . LEU A 1 82 ? 4.755 -7.209 -7.431 1.00 89.75 82 LEU A N 1
ATOM 589 C CA . LEU A 1 82 ? 6.108 -7.221 -6.885 1.00 89.75 82 LEU A CA 1
ATOM 590 C C . LEU A 1 82 ? 6.148 -6.685 -5.452 1.00 89.75 82 LEU A C 1
ATOM 592 O O . LEU A 1 82 ? 7.183 -6.173 -5.020 1.00 89.75 82 LEU A O 1
ATOM 596 N N . ARG A 1 83 ? 5.029 -6.756 -4.722 1.00 88.69 83 ARG A N 1
ATOM 597 C CA . ARG A 1 83 ? 5.001 -6.409 -3.301 1.00 88.69 83 ARG A CA 1
ATOM 598 C C . ARG A 1 83 ? 5.868 -7.386 -2.513 1.00 88.69 83 ARG A C 1
ATOM 600 O O . ARG A 1 83 ? 5.927 -8.583 -2.816 1.00 88.69 83 ARG A O 1
ATOM 607 N N . ILE A 1 84 ? 6.524 -6.841 -1.498 1.00 88.56 84 ILE A N 1
ATOM 608 C CA . ILE A 1 84 ? 7.316 -7.587 -0.528 1.00 88.56 84 ILE A CA 1
ATOM 609 C C . ILE A 1 84 ? 6.455 -8.672 0.149 1.00 88.56 84 ILE A C 1
ATOM 611 O O . ILE A 1 84 ? 5.227 -8.567 0.214 1.00 88.56 84 ILE A O 1
ATOM 615 N N . VAL A 1 85 ? 7.076 -9.752 0.604 1.00 87.06 85 VAL A N 1
ATOM 616 C CA . VAL A 1 85 ? 6.410 -10.798 1.382 1.00 87.06 85 VAL A CA 1
ATOM 617 C C . VAL A 1 85 ? 6.299 -10.337 2.828 1.00 87.06 85 VAL A C 1
ATOM 619 O O . VAL A 1 85 ? 7.298 -9.938 3.429 1.00 87.06 85 VAL A O 1
ATOM 622 N N . ASN A 1 86 ? 5.085 -10.401 3.372 1.00 81.44 86 ASN A N 1
ATOM 623 C CA . ASN A 1 86 ? 4.878 -10.250 4.800 1.00 81.44 86 ASN A CA 1
ATOM 624 C C . ASN A 1 86 ? 5.283 -11.548 5.501 1.00 81.44 86 ASN A C 1
ATOM 626 O O . ASN A 1 86 ? 4.829 -12.626 5.128 1.00 81.44 86 ASN A O 1
ATOM 630 N N . VAL A 1 87 ? 6.165 -11.428 6.482 1.00 78.62 87 VAL A N 1
ATOM 631 C CA . VAL A 1 87 ? 6.775 -12.557 7.196 1.00 78.62 87 VAL A CA 1
ATOM 632 C C . VAL A 1 87 ? 6.145 -12.790 8.567 1.00 78.62 87 VAL A C 1
ATOM 634 O O . VAL A 1 87 ? 6.438 -13.801 9.194 1.00 78.62 87 VAL A O 1
ATOM 637 N N . ASP A 1 88 ? 5.258 -11.886 8.990 1.00 74.94 88 ASP A N 1
ATOM 638 C CA . ASP A 1 88 ? 4.529 -11.955 10.261 1.00 74.94 88 ASP A CA 1
ATOM 639 C C . ASP A 1 88 ? 3.195 -12.726 10.145 1.00 74.94 88 ASP A C 1
ATOM 641 O O . ASP A 1 88 ? 2.432 -12.807 11.109 1.00 74.94 88 ASP A O 1
ATOM 645 N N . ASP A 1 89 ? 2.883 -13.257 8.958 1.00 71.50 89 ASP A N 1
ATOM 646 C CA . ASP A 1 89 ? 1.723 -14.124 8.718 1.00 71.50 89 ASP A CA 1
ATOM 647 C C . ASP A 1 89 ? 2.028 -15.589 9.079 1.00 71.50 89 ASP A C 1
ATOM 649 O O . ASP A 1 89 ? 3.161 -15.951 9.395 1.00 71.50 89 ASP A O 1
ATOM 653 N N . ASP A 1 90 ? 1.020 -16.465 9.025 1.00 76.75 90 ASP A N 1
ATOM 654 C CA . ASP A 1 90 ? 1.261 -17.900 9.183 1.00 76.75 90 ASP A CA 1
ATOM 655 C C . ASP A 1 90 ? 2.103 -18.487 8.035 1.00 76.75 90 ASP A C 1
ATOM 657 O O . ASP A 1 90 ? 2.138 -17.967 6.915 1.00 76.75 90 ASP A O 1
ATOM 661 N N . ASP A 1 91 ? 2.747 -19.625 8.308 1.00 80.12 91 ASP A N 1
ATOM 662 C CA . ASP A 1 91 ? 3.675 -20.295 7.390 1.00 80.12 91 ASP A CA 1
ATOM 663 C C . ASP A 1 91 ? 3.100 -20.520 5.980 1.00 80.12 91 ASP A C 1
ATOM 665 O O . ASP A 1 91 ? 3.840 -20.476 4.993 1.00 80.12 91 ASP A O 1
ATOM 669 N N . ALA A 1 92 ? 1.790 -20.769 5.856 1.00 80.75 92 ALA A N 1
ATOM 670 C CA . ALA A 1 92 ? 1.165 -21.015 4.561 1.00 80.75 92 ALA A CA 1
ATOM 671 C C . ALA A 1 92 ? 1.055 -19.723 3.738 1.00 80.75 92 ALA A C 1
ATOM 673 O O . ALA A 1 92 ? 1.381 -19.733 2.546 1.00 80.75 92 ALA A O 1
ATOM 674 N N . HIS A 1 93 ? 0.660 -18.611 4.363 1.00 80.00 93 HIS A N 1
ATOM 675 C CA . HIS A 1 93 ? 0.629 -17.295 3.719 1.00 80.00 93 HIS A CA 1
ATOM 676 C C . HIS A 1 93 ? 2.029 -16.787 3.377 1.00 80.00 93 HIS A C 1
ATOM 678 O O . HIS A 1 93 ? 2.237 -16.276 2.272 1.00 80.00 93 HIS A O 1
ATOM 684 N N . VAL A 1 94 ? 3.008 -17.001 4.260 1.00 81.25 94 VAL A N 1
ATOM 685 C CA . VAL A 1 94 ? 4.414 -16.670 3.989 1.00 81.25 94 VAL A CA 1
ATOM 686 C C . VAL A 1 94 ? 4.904 -17.430 2.751 1.00 81.25 94 VAL A C 1
ATOM 688 O O . VAL A 1 94 ? 5.382 -16.815 1.792 1.00 81.25 94 VAL A O 1
ATOM 691 N N . ALA A 1 95 ? 4.705 -18.752 2.704 1.00 83.25 95 ALA A N 1
ATOM 692 C CA . ALA A 1 95 ? 5.109 -19.578 1.566 1.00 83.25 95 ALA A CA 1
ATOM 693 C C . ALA A 1 95 ? 4.402 -19.180 0.258 1.00 83.25 95 ALA A C 1
ATOM 695 O O . ALA A 1 95 ? 5.038 -19.101 -0.800 1.00 83.25 95 ALA A O 1
ATOM 696 N N . ALA A 1 96 ? 3.100 -18.887 0.319 1.00 83.94 96 ALA A N 1
ATOM 697 C CA . ALA A 1 96 ? 2.337 -18.393 -0.824 1.00 83.94 96 ALA A CA 1
ATOM 698 C C . ALA A 1 96 ? 2.853 -17.028 -1.312 1.00 83.94 96 ALA A C 1
ATOM 700 O O . ALA A 1 96 ? 2.969 -16.807 -2.521 1.00 83.94 96 ALA A O 1
ATOM 701 N N . GLY A 1 97 ? 3.227 -16.134 -0.392 1.00 86.06 97 GLY A N 1
ATOM 702 C CA . GLY A 1 97 ? 3.803 -14.828 -0.697 1.00 86.06 97 GLY A CA 1
ATOM 703 C C . GLY A 1 97 ? 5.124 -14.927 -1.458 1.00 86.06 97 GLY A C 1
ATOM 704 O O . GLY A 1 97 ? 5.302 -14.239 -2.468 1.00 86.06 97 GLY A O 1
ATOM 705 N N . PHE A 1 98 ? 6.023 -15.826 -1.048 1.00 87.69 98 PHE A N 1
ATOM 706 C CA . PHE A 1 98 ? 7.273 -16.069 -1.778 1.00 87.69 98 PHE A CA 1
ATOM 707 C C . PHE A 1 98 ? 7.030 -16.656 -3.172 1.00 87.69 98 PHE A C 1
ATOM 709 O O . PHE A 1 98 ? 7.586 -16.151 -4.150 1.00 87.69 98 PHE A O 1
ATOM 716 N N . ALA A 1 99 ? 6.150 -17.655 -3.294 1.00 88.12 99 ALA A N 1
ATOM 717 C CA . ALA A 1 99 ? 5.805 -18.251 -4.587 1.00 88.12 99 ALA A CA 1
ATOM 718 C C . ALA A 1 99 ? 5.169 -17.230 -5.553 1.00 88.12 99 ALA A C 1
ATOM 720 O O . ALA A 1 99 ? 5.472 -17.212 -6.756 1.00 88.12 99 ALA A O 1
ATOM 721 N N . ARG A 1 100 ? 4.311 -16.342 -5.028 1.00 88.88 100 ARG A N 1
ATOM 722 C CA . ARG A 1 100 ? 3.753 -15.199 -5.761 1.00 88.88 100 ARG A CA 1
ATOM 723 C C . ARG A 1 100 ? 4.874 -14.296 -6.258 1.00 88.88 100 ARG A C 1
ATOM 725 O O . ARG A 1 100 ? 4.963 -14.072 -7.466 1.00 88.88 100 ARG A O 1
ATOM 732 N N . LEU A 1 101 ? 5.719 -13.791 -5.358 1.00 89.19 101 LEU A N 1
ATOM 733 C CA . LEU A 1 101 ? 6.758 -12.825 -5.708 1.00 89.19 101 LEU A CA 1
ATOM 734 C C . LEU A 1 101 ? 7.719 -13.388 -6.763 1.00 89.19 101 LEU A C 1
ATOM 736 O O . LEU A 1 101 ? 8.020 -12.701 -7.738 1.00 89.19 101 LEU A O 1
ATOM 740 N N . GLU A 1 102 ? 8.129 -14.651 -6.636 1.00 90.50 102 GLU A N 1
ATOM 741 C CA . GLU A 1 102 ? 8.964 -15.335 -7.629 1.00 90.50 102 GLU A CA 1
ATOM 742 C C . GLU A 1 102 ? 8.283 -15.421 -9.001 1.00 90.50 102 GLU A C 1
ATOM 744 O O . GLU A 1 102 ? 8.874 -15.096 -10.039 1.00 90.50 102 GLU A O 1
ATOM 749 N N . THR A 1 103 ? 7.012 -15.823 -9.027 1.00 90.31 103 THR A N 1
ATOM 750 C CA . THR A 1 103 ? 6.235 -15.937 -10.267 1.00 90.31 103 THR A CA 1
ATOM 751 C C . THR A 1 103 ? 6.090 -14.582 -10.962 1.00 90.31 103 THR A C 1
ATOM 753 O O . THR A 1 103 ? 6.278 -14.480 -12.184 1.00 90.31 103 THR A O 1
ATOM 756 N N . MET A 1 104 ? 5.769 -13.535 -10.197 1.00 89.88 104 MET A N 1
ATOM 757 C CA . MET A 1 104 ? 5.572 -12.181 -10.717 1.00 89.88 104 MET A CA 1
ATOM 758 C C . MET A 1 104 ? 6.886 -11.554 -11.166 1.00 89.88 104 MET A C 1
ATOM 760 O O . MET A 1 104 ? 6.939 -10.961 -12.245 1.00 89.88 104 MET A O 1
ATOM 764 N N . TRP A 1 105 ? 7.966 -11.763 -10.415 1.00 92.50 105 TRP A N 1
ATOM 765 C CA . TRP A 1 105 ? 9.301 -11.322 -10.798 1.00 92.50 105 TRP A CA 1
ATOM 766 C C . TRP A 1 105 ? 9.751 -11.974 -12.107 1.00 92.50 105 TRP A C 1
ATOM 768 O O . TRP A 1 105 ? 10.112 -11.272 -13.051 1.00 92.50 105 TRP A O 1
ATOM 778 N N . ASN A 1 106 ? 9.622 -13.299 -12.241 1.00 92.81 106 ASN A N 1
ATOM 779 C CA . ASN A 1 106 ? 9.967 -14.017 -13.474 1.00 92.81 106 ASN A CA 1
ATOM 780 C C . ASN A 1 106 ? 9.151 -13.528 -14.682 1.00 92.81 106 ASN A C 1
ATOM 782 O O . ASN A 1 106 ? 9.628 -13.503 -15.824 1.00 92.81 106 ASN A O 1
ATOM 786 N N . ARG A 1 107 ? 7.892 -13.138 -14.462 1.00 91.69 107 ARG A N 1
ATOM 787 C CA . ARG A 1 107 ? 7.051 -12.542 -15.504 1.00 91.69 107 ARG A CA 1
ATOM 788 C C . ARG A 1 107 ? 7.514 -11.128 -15.860 1.00 91.69 107 ARG A C 1
ATOM 790 O O . ARG A 1 107 ? 7.692 -10.847 -17.045 1.00 91.69 107 ARG A O 1
ATOM 797 N N . ALA A 1 108 ? 7.753 -10.270 -14.872 1.00 92.62 108 ALA A N 1
ATOM 798 C CA . ALA A 1 108 ? 8.257 -8.913 -15.069 1.00 92.62 108 ALA A CA 1
ATOM 799 C C . ALA A 1 108 ? 9.616 -8.919 -15.782 1.00 92.62 108 ALA A C 1
ATOM 801 O O . ALA A 1 108 ? 9.798 -8.218 -16.778 1.00 92.62 108 ALA A O 1
ATOM 802 N N . PHE A 1 109 ? 10.533 -9.793 -15.363 1.00 94.25 109 PHE A N 1
ATOM 803 C CA . PHE A 1 109 ? 11.846 -9.954 -15.974 1.00 94.25 109 PHE A CA 1
ATOM 804 C C . PHE A 1 109 ? 11.742 -10.351 -17.448 1.00 94.25 109 PHE A C 1
ATOM 806 O O . PHE A 1 109 ? 12.403 -9.745 -18.294 1.00 94.25 109 PHE A O 1
ATOM 813 N N . ARG A 1 110 ? 10.881 -11.318 -17.801 1.00 93.81 110 ARG A N 1
ATOM 814 C CA . ARG A 1 110 ? 10.649 -11.704 -19.208 1.00 93.81 110 ARG A CA 1
ATOM 815 C C . ARG A 1 110 ? 10.039 -10.575 -20.040 1.00 93.81 110 ARG A C 1
ATOM 817 O O . ARG A 1 110 ? 10.362 -10.453 -21.219 1.00 93.81 110 ARG A O 1
ATOM 824 N N . HIS A 1 111 ? 9.201 -9.734 -19.438 1.00 93.06 111 HIS A N 1
ATOM 825 C CA . HIS A 1 111 ? 8.505 -8.645 -20.126 1.00 93.06 111 HIS A CA 1
ATOM 826 C C . HIS A 1 111 ? 9.174 -7.271 -20.004 1.00 93.06 111 HIS A C 1
ATOM 828 O O . HIS A 1 111 ? 8.652 -6.304 -20.552 1.00 93.06 111 HIS A O 1
ATOM 834 N N . ARG A 1 112 ? 10.340 -7.154 -19.362 1.00 94.69 112 ARG A N 1
ATOM 835 C CA . ARG A 1 112 ? 10.989 -5.868 -19.040 1.00 94.69 112 ARG A CA 1
ATOM 836 C C . ARG A 1 112 ? 11.130 -4.894 -20.215 1.00 94.69 112 ARG A C 1
ATOM 838 O O . ARG A 1 112 ? 10.883 -3.703 -20.064 1.00 94.69 112 ARG A O 1
ATOM 845 N N . HIS A 1 113 ? 11.444 -5.394 -21.411 1.00 94.62 113 HIS A N 1
ATOM 846 C CA . HIS A 1 113 ? 11.521 -4.562 -22.616 1.00 94.62 113 HIS A CA 1
ATOM 847 C C . HIS A 1 113 ? 10.144 -4.074 -23.081 1.00 94.62 113 HIS A C 1
ATOM 849 O O . HIS A 1 113 ? 10.013 -2.938 -23.532 1.00 94.62 113 HIS A O 1
ATOM 855 N N . ALA A 1 114 ? 9.112 -4.913 -22.966 1.00 92.19 114 ALA A N 1
ATOM 856 C CA . ALA A 1 114 ? 7.741 -4.546 -23.303 1.00 92.19 114 ALA A CA 1
ATOM 857 C C . ALA A 1 114 ? 7.165 -3.544 -22.291 1.00 92.19 114 ALA A C 1
ATOM 859 O O . ALA A 1 114 ? 6.537 -2.572 -22.707 1.00 92.19 114 ALA A O 1
ATOM 860 N N . ILE A 1 115 ? 7.445 -3.738 -20.995 1.00 92.19 115 ILE A N 1
ATOM 861 C CA . ILE A 1 115 ? 7.106 -2.794 -19.919 1.00 92.19 115 ILE A CA 1
ATOM 862 C C . ILE A 1 115 ? 7.720 -1.429 -20.232 1.00 92.19 115 ILE A C 1
ATOM 864 O O . ILE A 1 115 ? 6.994 -0.443 -20.345 1.00 92.19 115 ILE A O 1
ATOM 868 N N . TRP A 1 116 ? 9.036 -1.378 -20.466 1.00 95.38 116 TRP A N 1
ATOM 869 C CA . TRP A 1 116 ? 9.715 -0.125 -20.793 1.00 95.38 116 TRP A CA 1
ATOM 870 C C . TRP A 1 116 ? 9.154 0.527 -22.057 1.00 95.38 116 TRP A C 1
ATOM 872 O O . TRP A 1 116 ? 8.814 1.702 -22.042 1.00 95.38 116 TRP A O 1
ATOM 882 N N . THR A 1 117 ? 8.960 -0.249 -23.124 1.00 93.75 117 THR A N 1
ATOM 883 C CA . THR A 1 117 ? 8.387 0.253 -24.381 1.00 93.75 117 THR A CA 1
ATOM 884 C C . THR A 1 117 ? 6.993 0.867 -24.183 1.00 93.75 117 THR A C 1
ATOM 886 O O . THR A 1 117 ? 6.638 1.824 -24.869 1.00 93.75 117 THR A O 1
ATOM 889 N N . ALA A 1 118 ? 6.173 0.321 -23.280 1.00 90.44 118 ALA A N 1
ATOM 890 C CA . ALA A 1 118 ? 4.854 0.870 -22.980 1.00 90.44 118 ALA A CA 1
ATOM 891 C C . ALA A 1 118 ? 4.942 2.192 -22.200 1.00 90.44 118 ALA A C 1
ATOM 893 O O . ALA A 1 118 ? 4.224 3.134 -22.543 1.00 90.44 118 ALA A O 1
ATOM 894 N N . VAL A 1 119 ? 5.829 2.270 -21.204 1.00 92.06 119 VAL A N 1
ATOM 895 C CA . VAL A 1 119 ? 6.047 3.479 -20.390 1.00 92.06 119 VAL A CA 1
ATOM 896 C C . VAL A 1 119 ? 6.678 4.599 -21.215 1.00 92.06 119 VAL A C 1
ATOM 898 O O . VAL A 1 119 ? 6.181 5.721 -21.215 1.00 92.06 119 VAL A O 1
ATOM 901 N N . ASP A 1 120 ? 7.725 4.294 -21.980 1.00 93.50 120 ASP A N 1
ATOM 902 C CA . ASP A 1 120 ? 8.431 5.259 -22.829 1.00 93.50 120 ASP A CA 1
ATOM 903 C C . ASP A 1 120 ? 7.508 5.878 -23.892 1.00 93.50 120 ASP A C 1
ATOM 905 O O . ASP A 1 120 ? 7.536 7.080 -24.149 1.00 93.50 120 ASP A O 1
ATOM 909 N N . ARG A 1 121 ? 6.583 5.076 -24.437 1.00 91.19 121 ARG A N 1
ATOM 910 C CA . ARG A 1 121 ? 5.561 5.539 -25.391 1.00 91.19 121 ARG A CA 1
ATOM 911 C C . ARG A 1 121 ? 4.345 6.195 -24.731 1.00 91.19 121 ARG A C 1
ATOM 913 O O . ARG A 1 121 ? 3.376 6.474 -25.438 1.00 91.19 121 ARG A O 1
ATOM 920 N N . GLY A 1 122 ? 4.348 6.388 -23.411 1.00 88.25 122 GLY A N 1
ATOM 921 C CA . GLY A 1 122 ? 3.246 7.007 -22.668 1.00 88.25 122 GLY A CA 1
ATOM 922 C C . GLY A 1 122 ? 1.935 6.217 -22.713 1.00 88.25 122 GLY A C 1
ATOM 923 O O . GLY A 1 122 ? 0.862 6.801 -22.599 1.00 88.25 122 GLY A O 1
ATOM 924 N N . ARG A 1 123 ? 1.997 4.897 -22.934 1.00 85.56 123 ARG A N 1
ATOM 925 C CA . ARG A 1 123 ? 0.817 4.013 -22.910 1.00 85.56 123 ARG A CA 1
ATOM 926 C C . ARG A 1 123 ? 0.498 3.508 -21.509 1.00 85.56 123 ARG A C 1
ATOM 928 O O . ARG A 1 123 ? -0.623 3.067 -21.282 1.00 85.56 123 ARG A O 1
ATOM 935 N N . MET A 1 124 ? 1.492 3.527 -20.623 1.00 85.38 124 MET A N 1
ATOM 936 C CA . MET A 1 124 ? 1.377 3.117 -19.230 1.00 85.38 124 MET A CA 1
ATOM 937 C C . MET A 1 124 ? 2.052 4.151 -18.311 1.00 85.38 124 MET A C 1
ATOM 939 O O . MET A 1 124 ? 3.126 4.640 -18.672 1.00 85.38 124 MET A O 1
ATOM 943 N N . PRO A 1 125 ? 1.468 4.448 -17.137 1.00 82.88 125 PRO A N 1
ATOM 944 C CA . PRO A 1 125 ? 0.148 3.986 -16.693 1.00 82.88 125 PRO A CA 1
ATOM 945 C C . PRO A 1 125 ? -0.982 4.576 -17.557 1.00 82.88 125 PRO A C 1
ATOM 947 O O . PRO A 1 125 ? -0.803 5.601 -18.217 1.00 82.88 125 PRO A O 1
ATOM 950 N N . VAL A 1 126 ? -2.134 3.898 -17.613 1.00 76.88 126 VAL A N 1
ATOM 951 C CA . VAL A 1 126 ? -3.290 4.404 -18.372 1.00 76.88 126 VAL A CA 1
ATOM 952 C C . VAL A 1 126 ? -3.776 5.719 -17.754 1.00 76.88 126 VAL A C 1
ATOM 954 O O . VAL A 1 126 ? -3.974 5.813 -16.545 1.00 76.88 126 VAL A O 1
ATOM 957 N N . GLY A 1 127 ? -3.936 6.753 -18.580 1.00 71.62 127 GLY A N 1
ATOM 958 C CA . GLY A 1 127 ? -4.475 8.045 -18.148 1.00 71.62 127 GLY A CA 1
ATOM 959 C C . GLY A 1 127 ? -6.009 8.082 -18.114 1.00 71.62 127 GLY A C 1
ATOM 960 O O . GLY A 1 127 ? -6.686 7.109 -18.444 1.00 71.62 127 GLY A O 1
ATOM 961 N N . GLY A 1 128 ? -6.564 9.247 -17.769 1.00 74.62 128 GLY A N 1
ATOM 962 C CA . GLY A 1 128 ? -8.012 9.468 -17.638 1.00 74.62 128 GLY A CA 1
ATOM 963 C C . GLY A 1 128 ? -8.530 9.213 -16.219 1.00 74.62 128 GLY A C 1
ATOM 964 O O . GLY A 1 128 ? -7.772 8.785 -15.355 1.00 74.62 128 GLY A O 1
ATOM 965 N N . GLY A 1 129 ? -9.818 9.489 -15.975 1.00 70.00 129 GLY A N 1
ATOM 966 C CA . GLY A 1 129 ? -10.410 9.451 -14.625 1.00 70.00 129 GLY A CA 1
ATOM 967 C C . GLY A 1 129 ? -10.192 8.121 -13.902 1.00 70.00 129 GLY A C 1
ATOM 968 O O . GLY A 1 129 ? -9.608 8.102 -12.829 1.00 70.00 129 GLY A O 1
ATOM 969 N N . ALA A 1 130 ? -10.513 7.003 -14.558 1.00 65.94 130 ALA A N 1
ATOM 970 C CA . ALA A 1 130 ? -10.333 5.674 -13.972 1.00 65.94 130 ALA A CA 1
ATOM 971 C C . ALA A 1 130 ? -8.858 5.342 -13.655 1.00 65.94 130 ALA A C 1
ATOM 973 O O . ALA A 1 130 ? -8.574 4.693 -12.656 1.00 65.94 130 ALA A O 1
ATOM 974 N N . GLY A 1 131 ? -7.911 5.805 -14.480 1.00 70.25 131 GLY A N 1
ATOM 975 C CA . GLY A 1 131 ? -6.479 5.636 -14.220 1.00 70.25 131 GLY A CA 1
ATOM 976 C C . GLY A 1 131 ? -5.970 6.511 -13.073 1.00 70.25 131 GLY A C 1
ATOM 977 O O . GLY A 1 131 ? -5.113 6.071 -12.311 1.00 70.25 131 GLY A O 1
ATOM 978 N N . ALA A 1 132 ? -6.511 7.725 -12.933 1.00 72.69 132 ALA A N 1
ATOM 979 C CA . ALA A 1 132 ? -6.177 8.648 -11.853 1.00 72.69 132 ALA A CA 1
ATOM 980 C C . ALA A 1 132 ? -6.720 8.167 -10.499 1.00 72.69 132 ALA A C 1
ATOM 982 O O . ALA A 1 132 ? -5.988 8.203 -9.514 1.00 72.69 132 ALA A O 1
ATOM 983 N N . ASP A 1 133 ? -7.953 7.655 -10.462 1.00 67.25 133 ASP A N 1
ATOM 984 C CA . ASP A 1 133 ? -8.564 7.110 -9.244 1.00 67.25 133 ASP A CA 1
ATOM 985 C C . ASP A 1 133 ? -7.761 5.909 -8.723 1.00 67.25 133 ASP A C 1
ATOM 987 O O . ASP A 1 133 ? -7.421 5.835 -7.542 1.00 67.25 133 ASP A O 1
ATOM 991 N N . VAL A 1 134 ? -7.377 5.010 -9.632 1.00 66.38 134 VAL A N 1
ATOM 992 C CA . VAL A 1 134 ? -6.502 3.861 -9.355 1.00 66.38 134 VAL A CA 1
ATOM 993 C C . VAL A 1 134 ? -5.132 4.325 -8.855 1.00 66.38 134 VAL A C 1
ATOM 995 O O . VAL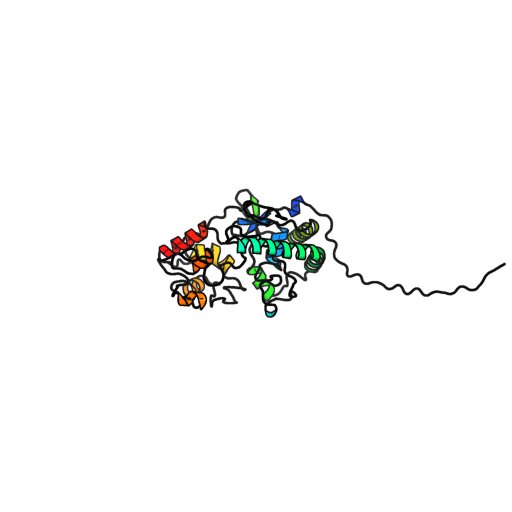 A 1 134 ? -4.694 3.881 -7.804 1.00 66.38 134 VAL A O 1
ATOM 998 N N . GLN A 1 135 ? -4.467 5.268 -9.524 1.00 73.81 135 GLN A N 1
ATOM 999 C CA . GLN A 1 135 ? -3.164 5.767 -9.059 1.00 73.81 135 GLN A CA 1
ATOM 1000 C C . GLN A 1 135 ? -3.246 6.471 -7.697 1.00 73.81 135 GLN A C 1
ATOM 1002 O O . GLN A 1 135 ? -2.314 6.369 -6.906 1.00 73.81 135 GLN A O 1
ATOM 1007 N N . SER A 1 136 ? -4.362 7.140 -7.390 1.00 71.31 136 SER A N 1
ATOM 1008 C CA . SER A 1 136 ? -4.577 7.778 -6.084 1.00 71.31 136 SER A CA 1
ATOM 1009 C C . SER A 1 136 ? -4.768 6.784 -4.935 1.00 71.31 136 SER A C 1
ATOM 1011 O O . SER A 1 136 ? -4.576 7.143 -3.779 1.00 71.31 136 SER A O 1
ATOM 1013 N N . ALA A 1 137 ? -5.126 5.539 -5.258 1.00 68.38 137 ALA A N 1
ATOM 1014 C CA . ALA A 1 137 ? -5.278 4.436 -4.318 1.00 68.38 137 ALA A CA 1
ATOM 1015 C C . ALA A 1 137 ? -3.963 3.692 -4.029 1.00 68.38 137 ALA A C 1
ATOM 1017 O O . ALA A 1 137 ? -3.944 2.795 -3.187 1.00 68.38 137 ALA A O 1
ATOM 1018 N N . ALA A 1 138 ? -2.895 3.989 -4.772 1.00 75.50 138 ALA A N 1
ATOM 1019 C CA . ALA A 1 138 ? -1.638 3.269 -4.667 1.00 75.50 138 ALA A CA 1
ATOM 1020 C C . ALA A 1 138 ? -0.804 3.770 -3.473 1.00 75.50 138 ALA A C 1
ATOM 1022 O O . ALA A 1 138 ? -0.834 4.968 -3.182 1.00 75.50 138 ALA A O 1
ATOM 1023 N N . PRO A 1 139 ? 0.004 2.905 -2.827 1.00 77.81 139 PRO A N 1
ATOM 1024 C CA . PRO A 1 139 ? 0.879 3.325 -1.736 1.00 77.81 139 PRO A CA 1
ATOM 1025 C C . PRO A 1 139 ? 1.836 4.439 -2.156 1.00 77.81 139 PRO A C 1
ATOM 1027 O O . PRO A 1 139 ? 2.470 4.367 -3.212 1.00 77.81 139 PRO A O 1
ATOM 1030 N N . VAL A 1 140 ? 2.017 5.453 -1.316 1.00 86.06 140 VAL A N 1
ATOM 1031 C CA . VAL A 1 140 ? 3.007 6.502 -1.579 1.00 86.06 140 VAL A CA 1
ATOM 1032 C C . VAL A 1 140 ? 4.362 6.086 -1.011 1.00 86.06 140 VAL A C 1
ATOM 1034 O O . VAL A 1 140 ? 4.530 5.938 0.191 1.00 86.06 140 VAL A O 1
ATOM 1037 N N . TYR A 1 141 ? 5.354 5.952 -1.886 1.00 92.44 141 TYR A N 1
ATOM 1038 C CA . TYR A 1 141 ? 6.736 5.680 -1.536 1.00 92.44 141 TYR A CA 1
ATOM 1039 C C . TYR A 1 141 ? 7.539 6.972 -1.488 1.00 92.44 141 TYR A C 1
ATOM 1041 O O . TYR A 1 141 ? 7.436 7.835 -2.366 1.00 92.44 141 TYR A O 1
ATOM 1049 N N . SER A 1 142 ? 8.386 7.071 -0.473 1.00 94.75 142 SER A N 1
ATOM 1050 C CA . SER A 1 142 ? 9.262 8.207 -0.243 1.00 94.75 142 SER A CA 1
ATOM 1051 C C . SER A 1 142 ? 10.713 7.767 -0.064 1.00 94.75 142 SER A C 1
ATOM 1053 O O . SER A 1 142 ? 11.023 6.773 0.594 1.00 94.75 142 SER A O 1
ATOM 1055 N N . GLY A 1 143 ? 11.627 8.526 -0.663 1.00 93.88 143 GLY A N 1
ATOM 1056 C CA . GLY A 1 143 ? 13.065 8.358 -0.505 1.00 93.88 143 GLY A CA 1
ATOM 1057 C C . GLY A 1 143 ? 13.599 9.187 0.658 1.00 93.88 143 GLY A C 1
ATOM 1058 O O . GLY A 1 143 ? 13.119 10.286 0.941 1.00 93.88 143 GLY A O 1
ATOM 1059 N N . ARG A 1 144 ? 14.636 8.682 1.328 1.00 89.81 144 ARG A N 1
ATOM 1060 C CA . ARG A 1 144 ? 15.315 9.412 2.399 1.00 89.81 144 ARG A CA 1
ATOM 1061 C C . ARG A 1 144 ? 16.193 10.523 1.822 1.00 89.81 144 ARG A C 1
ATOM 1063 O O . ARG A 1 144 ? 17.168 10.241 1.132 1.00 89.81 144 ARG A O 1
ATOM 1070 N N . VAL A 1 145 ? 15.881 11.774 2.158 1.00 89.06 145 VAL A N 1
ATOM 1071 C CA . VAL A 1 145 ? 16.694 12.950 1.781 1.00 89.06 145 VAL A CA 1
ATOM 1072 C C . VAL A 1 145 ? 17.533 13.484 2.945 1.00 89.06 145 VAL A C 1
ATOM 1074 O O . VAL A 1 145 ? 18.505 14.207 2.736 1.00 89.06 145 VAL A O 1
ATOM 1077 N N . SER A 1 146 ? 17.190 13.117 4.185 1.00 86.06 146 SER A N 1
ATOM 1078 C CA . SER A 1 146 ? 17.996 13.376 5.384 1.00 86.06 146 SER A CA 1
ATOM 1079 C C . SER A 1 146 ? 17.728 12.326 6.473 1.00 86.06 146 SER A C 1
ATOM 1081 O O . SER A 1 146 ? 16.903 11.431 6.304 1.00 86.06 146 SER A O 1
ATOM 1083 N N . ALA A 1 147 ? 18.392 12.433 7.628 1.00 78.38 147 ALA A N 1
ATOM 1084 C CA . ALA A 1 147 ? 18.153 11.531 8.760 1.00 78.38 147 ALA A CA 1
ATOM 1085 C C . ALA A 1 147 ? 16.686 11.519 9.244 1.00 78.38 147 ALA A C 1
ATOM 1087 O O . ALA A 1 147 ? 16.229 10.506 9.761 1.00 78.38 147 ALA A O 1
ATOM 1088 N N . THR A 1 148 ? 15.939 12.608 9.045 1.00 77.44 148 THR A N 1
ATOM 1089 C CA . THR A 1 148 ? 14.570 12.775 9.568 1.00 77.44 148 THR A CA 1
ATOM 1090 C C . THR A 1 148 ? 13.541 13.147 8.505 1.00 77.44 148 THR A C 1
ATOM 1092 O O . THR A 1 148 ? 12.374 13.338 8.832 1.00 77.44 148 THR A O 1
ATOM 1095 N N . ARG A 1 149 ? 13.949 13.283 7.238 1.00 84.50 149 ARG A N 1
ATOM 1096 C CA . ARG A 1 149 ? 13.059 13.697 6.152 1.00 84.50 149 ARG A CA 1
ATOM 1097 C C . ARG A 1 149 ? 12.999 12.641 5.056 1.00 84.50 149 ARG A C 1
ATOM 1099 O O . ARG A 1 149 ? 14.028 12.239 4.504 1.00 84.50 149 ARG A O 1
ATOM 1106 N N . LEU A 1 150 ? 11.767 12.274 4.728 1.00 89.50 150 LEU A N 1
ATOM 1107 C CA . LEU A 1 150 ? 11.391 11.506 3.553 1.00 89.50 150 LEU A CA 1
ATOM 1108 C C . LEU A 1 150 ? 10.698 12.446 2.561 1.00 89.50 150 LEU A C 1
ATOM 1110 O O . LEU A 1 150 ? 9.949 13.332 2.974 1.00 89.50 150 LEU A O 1
ATOM 1114 N N . GLU A 1 151 ? 10.963 12.269 1.272 1.00 92.50 151 GLU A N 1
ATOM 1115 C CA . GLU A 1 151 ? 10.284 12.996 0.195 1.00 92.50 151 GLU A CA 1
ATOM 1116 C C . GLU A 1 151 ? 9.725 12.002 -0.831 1.00 92.50 151 GLU A C 1
ATOM 1118 O O . GLU A 1 151 ? 10.407 11.012 -1.121 1.00 92.50 151 GLU A O 1
ATOM 1123 N N . PRO A 1 152 ? 8.517 12.237 -1.385 1.00 94.38 152 PRO A N 1
ATOM 1124 C CA . PRO A 1 152 ? 7.928 11.347 -2.379 1.00 94.38 152 PRO A CA 1
ATOM 1125 C C . PRO A 1 152 ? 8.861 11.108 -3.567 1.00 94.38 152 PRO A C 1
ATOM 1127 O O . PRO A 1 152 ? 9.522 12.032 -4.050 1.00 94.38 152 PRO A O 1
ATOM 1130 N N . ILE A 1 153 ? 8.903 9.868 -4.053 1.00 95.56 153 ILE A N 1
ATOM 1131 C CA . ILE A 1 153 ? 9.673 9.537 -5.255 1.00 95.56 153 ILE A CA 1
ATOM 1132 C C . ILE A 1 153 ? 9.065 10.201 -6.494 1.00 95.56 153 ILE A C 1
ATOM 1134 O O . ILE A 1 153 ? 7.876 10.516 -6.547 1.00 95.56 153 ILE A O 1
ATOM 1138 N N . ALA A 1 154 ? 9.887 10.417 -7.519 1.00 94.94 154 ALA A N 1
ATOM 1139 C CA . ALA A 1 154 ? 9.421 11.018 -8.762 1.00 94.94 154 ALA A CA 1
ATOM 1140 C C . ALA A 1 154 ? 8.580 10.012 -9.568 1.00 94.94 154 ALA A C 1
ATOM 1142 O O . ALA A 1 154 ? 9.070 8.935 -9.899 1.00 94.94 154 ALA A O 1
ATOM 1143 N N . GLY A 1 155 ? 7.347 10.378 -9.928 1.00 91.88 155 GLY A N 1
ATOM 1144 C CA . GLY A 1 155 ? 6.427 9.521 -10.684 1.00 91.88 155 GLY A CA 1
ATOM 1145 C C . GLY A 1 155 ? 6.838 9.277 -12.143 1.00 91.88 155 GLY A C 1
ATOM 1146 O O . GLY A 1 155 ? 7.734 9.936 -12.686 1.00 91.88 155 GLY A O 1
ATOM 1147 N N . LEU A 1 156 ? 6.166 8.327 -12.809 1.00 91.88 156 LEU A N 1
ATOM 1148 C CA . LEU A 1 156 ? 6.417 7.964 -14.218 1.00 91.88 156 LEU A CA 1
ATOM 1149 C C . LEU A 1 156 ? 5.998 9.047 -15.229 1.00 91.88 156 LEU A C 1
ATOM 1151 O O . LEU A 1 156 ? 6.388 9.001 -16.399 1.00 91.88 156 LEU A O 1
ATOM 1155 N N . ASP A 1 157 ? 5.255 10.055 -14.791 1.00 88.81 157 ASP A N 1
ATOM 1156 C CA . ASP A 1 157 ? 4.990 11.288 -15.531 1.00 88.81 157 ASP A CA 1
ATOM 1157 C C . ASP A 1 157 ? 6.256 12.161 -15.669 1.00 88.81 157 ASP A C 1
ATOM 1159 O O . ASP A 1 157 ? 6.411 12.902 -16.647 1.00 88.81 157 ASP A O 1
ATOM 1163 N N . THR A 1 158 ? 7.242 11.980 -14.788 1.00 93.56 158 THR A N 1
ATOM 1164 C CA . THR A 1 158 ? 8.524 12.698 -14.812 1.00 93.56 158 THR A CA 1
ATOM 1165 C C . THR A 1 158 ? 9.631 11.944 -15.563 1.00 93.56 158 THR A C 1
ATOM 1167 O O . THR A 1 158 ? 9.645 10.715 -15.657 1.00 93.56 158 THR A O 1
ATOM 1170 N N . SER A 1 159 ? 10.628 12.672 -16.081 1.00 94.75 159 SER A N 1
ATOM 1171 C CA . SER A 1 159 ? 11.819 12.057 -16.694 1.00 94.75 159 SER A CA 1
ATOM 1172 C C . SER A 1 159 ? 12.686 11.301 -15.682 1.00 94.75 159 SER A C 1
ATOM 1174 O O . SER A 1 159 ? 13.296 10.292 -16.039 1.00 94.75 159 SER A O 1
ATOM 1176 N N . SER A 1 160 ? 12.725 11.771 -14.431 1.00 95.31 160 SER A N 1
ATOM 1177 C CA . SER A 1 160 ? 13.475 11.143 -13.340 1.00 95.31 160 SER A CA 1
ATOM 1178 C C . SER A 1 160 ? 12.886 9.776 -12.987 1.00 95.31 160 SER A C 1
ATOM 1180 O O . SER A 1 160 ? 13.600 8.777 -13.041 1.00 95.31 160 SER A O 1
ATOM 1182 N N . GLY A 1 161 ? 11.569 9.703 -12.758 1.00 95.69 161 GLY A N 1
ATOM 1183 C CA . GLY A 1 161 ? 10.874 8.446 -12.470 1.00 95.69 161 GLY A CA 1
ATOM 1184 C C . GLY A 1 161 ? 10.981 7.439 -13.615 1.00 95.69 161 GLY A C 1
ATOM 1185 O O . GLY A 1 161 ? 11.336 6.282 -13.397 1.00 95.69 161 GLY A O 1
ATOM 1186 N N . ARG A 1 162 ? 10.800 7.880 -14.872 1.00 96.25 162 ARG A N 1
ATOM 1187 C CA . ARG A 1 162 ? 11.021 6.999 -16.037 1.00 96.25 162 ARG A CA 1
ATOM 1188 C C . ARG A 1 162 ? 12.457 6.483 -16.115 1.00 96.25 162 ARG A C 1
ATOM 1190 O O . ARG A 1 162 ? 12.666 5.318 -16.443 1.00 96.25 162 ARG A O 1
ATOM 1197 N N . SER A 1 163 ? 13.442 7.321 -15.798 1.00 96.44 163 SER A N 1
ATOM 1198 C CA . SER A 1 163 ? 14.853 6.916 -15.797 1.00 96.44 163 SER A CA 1
ATOM 1199 C C . SER A 1 163 ? 15.158 5.901 -14.696 1.00 96.44 163 SER A C 1
ATOM 1201 O O . SER A 1 163 ? 15.879 4.939 -14.964 1.00 96.44 163 SER A O 1
ATOM 1203 N N . ALA A 1 164 ? 14.580 6.075 -13.504 1.00 97.31 164 ALA A N 1
ATOM 1204 C CA . ALA A 1 164 ? 14.693 5.128 -12.399 1.00 97.31 164 ALA A CA 1
ATOM 1205 C C . ALA A 1 164 ? 14.089 3.763 -12.765 1.00 97.31 164 ALA A C 1
ATOM 1207 O O . ALA A 1 164 ? 14.770 2.743 -12.644 1.00 97.31 164 ALA A O 1
ATOM 1208 N N . LEU A 1 165 ? 12.868 3.740 -13.320 1.00 97.62 165 LEU A N 1
ATOM 1209 C CA . LEU A 1 165 ? 12.235 2.501 -13.782 1.00 97.62 165 LEU A CA 1
ATOM 1210 C C . LEU A 1 165 ? 13.049 1.824 -14.896 1.00 97.62 165 LEU A C 1
ATOM 1212 O O . LEU A 1 165 ? 13.315 0.627 -14.811 1.00 97.62 165 LEU A O 1
ATOM 1216 N N . ARG A 1 166 ? 13.481 2.571 -15.925 1.00 97.81 166 ARG A N 1
ATOM 1217 C CA . ARG A 1 166 ? 14.324 2.029 -17.008 1.00 97.81 166 ARG A CA 1
ATOM 1218 C C . ARG A 1 166 ? 15.583 1.379 -16.448 1.00 97.81 166 ARG A C 1
ATOM 1220 O O . ARG A 1 166 ? 15.913 0.265 -16.843 1.00 97.81 166 ARG A O 1
ATOM 1227 N N . ASN A 1 167 ? 16.290 2.085 -15.565 1.00 98.38 167 ASN A N 1
ATOM 1228 C CA . ASN A 1 167 ? 17.531 1.602 -14.975 1.00 98.38 167 ASN A CA 1
ATOM 1229 C C . ASN A 1 167 ? 17.301 0.314 -14.181 1.00 98.38 167 ASN A C 1
ATOM 1231 O O . ASN A 1 167 ? 17.992 -0.675 -14.391 1.00 98.38 167 ASN A O 1
ATOM 1235 N N . TRP A 1 168 ? 16.273 0.297 -13.340 1.00 98.19 168 TRP A N 1
ATOM 1236 C CA . TRP A 1 168 ? 15.903 -0.876 -12.559 1.00 98.19 168 TRP A CA 1
ATOM 1237 C C . TRP A 1 168 ? 15.552 -2.091 -13.437 1.00 98.19 168 TRP A C 1
ATOM 1239 O O . TRP A 1 168 ? 16.052 -3.192 -13.201 1.00 98.19 168 TRP A O 1
ATOM 1249 N N . LEU A 1 169 ? 14.790 -1.889 -14.520 1.00 97.88 169 LEU A N 1
ATOM 1250 C CA . LEU A 1 169 ? 14.519 -2.927 -15.524 1.00 97.88 169 LEU A CA 1
ATOM 1251 C C . LEU A 1 169 ? 15.809 -3.403 -16.222 1.00 97.88 169 LEU A C 1
ATOM 1253 O O . LEU A 1 169 ? 15.960 -4.597 -16.486 1.00 97.88 169 LEU A O 1
ATOM 1257 N N . ALA A 1 170 ? 16.738 -2.490 -16.527 1.00 97.94 170 ALA A N 1
ATOM 1258 C CA . ALA A 1 170 ? 18.034 -2.802 -17.139 1.00 97.94 170 ALA A CA 1
ATOM 1259 C C . ALA A 1 170 ? 18.935 -3.630 -16.210 1.00 97.94 170 ALA A C 1
ATOM 1261 O O . ALA A 1 170 ? 19.666 -4.498 -16.683 1.00 97.94 170 ALA A O 1
ATOM 1262 N N . CYS A 1 171 ? 18.842 -3.395 -14.902 1.00 97.62 171 CYS A N 1
ATOM 1263 C CA . CYS A 1 171 ? 19.605 -4.079 -13.859 1.00 97.62 171 CYS A CA 1
ATOM 1264 C C . CYS A 1 171 ? 19.034 -5.441 -13.449 1.00 97.62 171 CYS A C 1
ATOM 1266 O O . CYS A 1 171 ? 19.455 -6.013 -12.450 1.00 97.62 171 CYS A O 1
ATOM 1268 N N . GLY A 1 172 ? 18.073 -5.972 -14.205 1.00 95.81 172 GLY A N 1
ATOM 1269 C CA . GLY A 1 172 ? 17.495 -7.280 -13.918 1.00 95.81 172 GLY A CA 1
ATOM 1270 C C . GLY A 1 172 ? 16.473 -7.273 -12.786 1.00 95.81 172 GLY A C 1
ATOM 1271 O O . GLY A 1 172 ? 16.182 -8.336 -12.254 1.00 95.81 172 GLY A O 1
ATOM 1272 N N . LEU A 1 173 ? 15.885 -6.109 -12.482 1.00 96.00 173 LEU A N 1
ATOM 1273 C CA . LEU A 1 173 ? 14.795 -5.960 -11.521 1.00 96.00 173 LEU A CA 1
ATOM 1274 C C . LEU A 1 173 ? 15.191 -6.447 -10.115 1.00 96.00 173 LEU A C 1
ATOM 1276 O O . LEU A 1 173 ? 14.527 -7.345 -9.596 1.00 96.00 173 LEU A O 1
ATOM 1280 N N . PRO A 1 174 ? 16.253 -5.908 -9.477 1.00 96.38 174 PRO A N 1
ATOM 1281 C CA . PRO A 1 174 ? 16.524 -6.259 -8.084 1.00 96.38 174 PRO A CA 1
ATOM 1282 C C . PRO A 1 174 ? 15.263 -6.003 -7.251 1.00 96.38 174 PRO A C 1
ATOM 1284 O O . PRO A 1 174 ? 14.571 -5.007 -7.463 1.00 96.38 174 PRO A O 1
ATOM 1287 N N . VAL A 1 175 ? 14.923 -6.909 -6.341 1.00 94.88 175 VAL A N 1
ATOM 1288 C CA . VAL A 1 175 ? 13.659 -6.859 -5.596 1.00 94.88 175 VAL A CA 1
ATOM 1289 C C . VAL A 1 175 ? 13.940 -6.971 -4.109 1.00 94.88 175 VAL A C 1
ATOM 1291 O O . VAL A 1 175 ? 14.751 -7.799 -3.702 1.00 94.88 175 VAL A O 1
ATOM 1294 N N . VAL A 1 176 ? 13.291 -6.141 -3.298 1.00 94.31 176 VAL A N 1
ATOM 1295 C CA . VAL A 1 176 ? 13.204 -6.375 -1.856 1.00 94.31 176 VAL A CA 1
ATOM 1296 C C . VAL A 1 176 ? 12.121 -7.423 -1.640 1.00 94.31 176 VAL A C 1
ATOM 1298 O O . VAL A 1 176 ? 10.971 -7.207 -2.030 1.00 94.31 176 VAL A O 1
ATOM 1301 N N . GLN A 1 177 ? 12.502 -8.571 -1.085 1.00 91.06 177 GLN A N 1
ATOM 1302 C CA . GLN A 1 177 ? 11.616 -9.723 -0.930 1.00 91.06 177 GLN A CA 1
ATOM 1303 C C . GLN A 1 177 ? 10.955 -9.811 0.442 1.00 91.06 177 GLN A C 1
ATOM 1305 O O . GLN A 1 177 ? 9.822 -10.266 0.514 1.00 91.06 177 GLN A O 1
ATOM 1310 N N . SER A 1 178 ? 11.631 -9.379 1.505 1.00 89.06 178 SER A N 1
ATOM 1311 C CA . SER A 1 178 ? 11.148 -9.432 2.887 1.00 89.06 178 SER A CA 1
ATOM 1312 C C . SER A 1 178 ? 11.934 -8.457 3.763 1.00 89.06 178 SER A C 1
ATOM 1314 O O . SER A 1 178 ? 12.996 -7.964 3.370 1.00 89.06 178 SER A O 1
ATOM 1316 N N . THR A 1 179 ? 11.392 -8.164 4.940 1.00 87.56 179 THR A N 1
ATOM 1317 C CA . THR A 1 179 ? 12.042 -7.361 5.985 1.00 87.56 179 THR A CA 1
ATO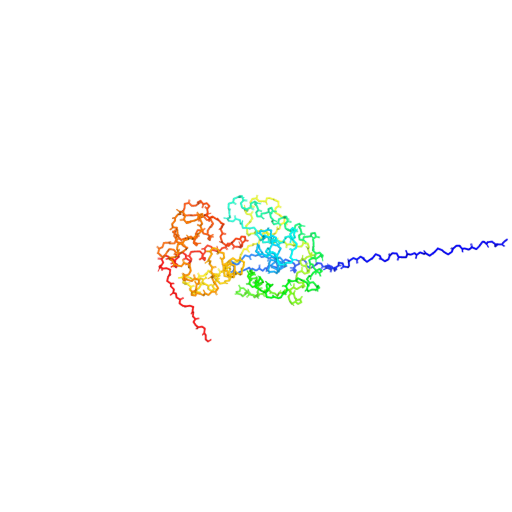M 1318 C C . THR A 1 179 ? 12.810 -8.201 7.001 1.00 87.56 179 THR A C 1
ATOM 1320 O O . THR A 1 179 ? 13.698 -7.675 7.657 1.00 87.56 179 THR A O 1
ATOM 1323 N N . ASP A 1 180 ? 12.517 -9.501 7.108 1.00 78.00 180 ASP A N 1
ATOM 1324 C CA . ASP A 1 180 ? 13.225 -10.425 7.998 1.00 78.00 180 ASP A CA 1
ATOM 1325 C C . ASP A 1 180 ? 13.902 -11.552 7.207 1.00 78.00 180 ASP A C 1
ATOM 1327 O O . ASP A 1 180 ? 13.363 -12.086 6.228 1.00 78.00 180 ASP A O 1
ATOM 1331 N N . ALA A 1 181 ? 15.097 -11.912 7.670 1.00 59.25 181 ALA A N 1
ATOM 1332 C CA . ALA A 1 181 ? 15.879 -13.056 7.230 1.00 59.25 181 ALA A CA 1
ATOM 1333 C C . ALA A 1 181 ? 15.390 -14.390 7.825 1.00 59.25 181 ALA A C 1
ATOM 1335 O O . ALA A 1 181 ? 15.759 -15.441 7.304 1.00 59.25 181 ALA A O 1
ATOM 1336 N N . HIS A 1 182 ? 14.586 -14.369 8.898 1.00 51.56 182 HIS A N 1
ATOM 1337 C CA . HIS A 1 182 ? 14.056 -15.571 9.560 1.00 51.56 182 HIS A CA 1
ATOM 1338 C C . HIS A 1 182 ? 12.897 -16.237 8.820 1.00 51.56 182 HIS A C 1
ATOM 1340 O O . HIS A 1 182 ? 12.551 -17.373 9.151 1.00 51.56 182 HIS A O 1
ATOM 1346 N N . ALA A 1 183 ? 12.323 -15.588 7.805 1.00 54.91 183 ALA A N 1
ATOM 1347 C CA . ALA A 1 183 ? 11.364 -16.245 6.932 1.00 54.91 183 ALA A CA 1
ATOM 1348 C C . ALA A 1 183 ? 12.055 -17.428 6.244 1.00 54.91 183 ALA A C 1
ATOM 1350 O O . ALA A 1 183 ? 13.036 -17.251 5.523 1.00 54.91 183 ALA A O 1
ATOM 1351 N N . ALA A 1 184 ? 11.574 -18.640 6.519 1.00 46.06 184 ALA A N 1
ATOM 1352 C CA . ALA A 1 184 ? 12.217 -19.923 6.242 1.00 46.06 184 ALA A CA 1
ATOM 1353 C C . ALA A 1 184 ? 12.304 -20.300 4.744 1.00 46.06 184 ALA A C 1
ATOM 1355 O O . ALA A 1 184 ? 11.980 -21.420 4.353 1.00 46.06 184 ALA A O 1
ATOM 1356 N N . HIS A 1 185 ? 12.777 -19.391 3.891 1.00 54.75 185 HIS A N 1
ATOM 1357 C CA . HIS A 1 185 ? 13.004 -19.610 2.467 1.00 54.75 185 HIS A CA 1
ATOM 1358 C C . HIS A 1 185 ? 14.506 -19.544 2.146 1.00 54.75 185 HIS A C 1
ATOM 1360 O O . HIS A 1 185 ? 15.015 -18.493 1.754 1.00 54.75 185 HIS A O 1
ATOM 1366 N N . PRO A 1 186 ? 15.239 -20.671 2.263 1.00 51.22 186 PRO A N 1
ATOM 1367 C CA . PRO A 1 186 ? 16.671 -20.749 1.947 1.00 51.22 186 PRO A CA 1
ATOM 1368 C C . PRO A 1 186 ? 17.004 -20.475 0.466 1.00 51.22 186 PRO A C 1
ATOM 1370 O O . PRO A 1 186 ? 18.178 -20.376 0.117 1.00 51.22 186 PRO A O 1
ATOM 1373 N N . GLU A 1 187 ? 15.989 -20.329 -0.391 1.00 55.97 187 GLU A N 1
ATOM 1374 C CA . GLU A 1 187 ? 16.101 -20.020 -1.824 1.00 55.97 187 GLU A CA 1
ATOM 1375 C C . GLU A 1 187 ? 15.780 -18.549 -2.163 1.00 55.97 187 GLU A C 1
ATOM 1377 O O . GLU A 1 187 ? 15.523 -18.222 -3.319 1.00 55.97 187 GLU A O 1
ATOM 1382 N N . ALA A 1 188 ? 15.782 -17.659 -1.163 1.00 61.44 188 ALA A N 1
ATOM 1383 C CA . ALA A 1 188 ? 15.599 -16.213 -1.305 1.00 61.44 188 ALA A CA 1
ATOM 1384 C C . ALA A 1 188 ? 16.353 -15.623 -2.522 1.00 61.44 188 ALA A C 1
ATOM 1386 O O . ALA A 1 188 ? 17.580 -15.515 -2.514 1.00 61.44 188 ALA A O 1
ATOM 1387 N N . PHE A 1 189 ? 15.619 -15.247 -3.577 1.00 76.19 189 PHE A N 1
ATOM 1388 C CA . PHE A 1 189 ? 16.179 -14.697 -4.822 1.00 76.19 189 PHE A CA 1
ATOM 1389 C C . PHE A 1 189 ? 16.260 -13.157 -4.824 1.00 76.19 189 PHE A C 1
ATOM 1391 O O . PHE A 1 189 ? 16.773 -12.567 -5.776 1.00 76.19 189 PHE A O 1
ATOM 1398 N N . GLY A 1 190 ? 15.745 -12.503 -3.778 1.00 87.75 190 GLY A N 1
ATOM 1399 C CA . GLY A 1 190 ? 15.749 -11.053 -3.597 1.00 87.75 190 GLY A CA 1
ATOM 1400 C C . GLY A 1 190 ? 16.563 -10.587 -2.387 1.00 87.75 190 GLY A C 1
ATOM 1401 O O . GLY A 1 190 ? 17.303 -11.337 -1.757 1.00 87.75 190 GLY A O 1
ATOM 1402 N N . HIS A 1 191 ? 16.409 -9.308 -2.057 1.00 92.06 191 HIS A N 1
ATOM 1403 C CA . HIS A 1 191 ? 17.082 -8.646 -0.946 1.00 92.06 191 HIS A CA 1
ATOM 1404 C C . HIS A 1 191 ? 16.202 -8.619 0.301 1.00 92.06 191 HIS A C 1
ATOM 1406 O O . HIS A 1 191 ? 15.005 -8.344 0.214 1.00 92.06 191 HIS A O 1
ATOM 1412 N N . ILE A 1 192 ? 16.820 -8.834 1.457 1.00 91.06 192 ILE A N 1
ATOM 1413 C CA . ILE A 1 192 ? 16.221 -8.531 2.755 1.00 91.06 192 ILE A CA 1
ATOM 1414 C C . ILE A 1 192 ? 16.666 -7.123 3.137 1.00 91.06 192 ILE A C 1
ATOM 1416 O O . ILE A 1 192 ? 17.862 -6.821 3.085 1.00 91.06 192 ILE A O 1
ATOM 1420 N N . VAL A 1 193 ? 15.712 -6.253 3.450 1.00 91.31 193 VAL A N 1
ATOM 1421 C CA . VAL A 1 193 ? 15.980 -4.856 3.802 1.00 91.31 193 VAL A CA 1
ATOM 1422 C C . VAL A 1 193 ? 15.159 -4.503 5.026 1.00 91.31 193 VAL A C 1
ATOM 1424 O O . VAL A 1 193 ? 13.952 -4.727 5.031 1.00 91.31 193 VAL A O 1
ATOM 1427 N N . ASP A 1 194 ? 15.808 -3.930 6.035 1.00 88.19 194 ASP A N 1
ATOM 1428 C CA . ASP A 1 194 ? 15.130 -3.529 7.263 1.00 88.19 194 ASP A CA 1
ATOM 1429 C C . ASP A 1 194 ? 14.092 -2.425 6.983 1.00 88.19 194 ASP A C 1
ATOM 1431 O O . ASP A 1 194 ? 14.352 -1.509 6.186 1.00 88.19 194 ASP A O 1
ATOM 1435 N N . PRO A 1 195 ? 12.924 -2.469 7.644 1.00 88.06 195 PRO A N 1
ATOM 1436 C CA . PRO A 1 195 ? 11.974 -1.374 7.604 1.00 88.06 195 PRO A CA 1
ATOM 1437 C C . PRO A 1 195 ? 12.510 -0.174 8.391 1.00 88.06 195 PRO A C 1
ATOM 1439 O O . PRO A 1 195 ? 13.454 -0.273 9.179 1.00 88.06 195 PRO A O 1
ATOM 1442 N N . ILE A 1 196 ? 11.886 0.983 8.192 1.00 86.56 196 ILE A N 1
ATOM 1443 C CA . ILE A 1 196 ? 12.128 2.160 9.032 1.00 86.56 196 ILE A CA 1
ATOM 1444 C C . ILE A 1 196 ? 10.956 2.381 9.975 1.00 86.56 196 ILE A C 1
ATOM 1446 O O . ILE A 1 196 ? 9.808 2.135 9.627 1.00 86.56 196 ILE A O 1
ATOM 1450 N N . GLU A 1 197 ? 11.241 2.916 11.155 1.00 83.50 197 GLU A N 1
ATOM 1451 C CA . GLU A 1 197 ? 10.184 3.344 12.063 1.00 83.50 197 GLU A CA 1
ATOM 1452 C C . GLU A 1 197 ? 9.500 4.605 11.521 1.00 83.50 197 GLU A C 1
ATOM 1454 O O . GLU A 1 197 ? 10.135 5.649 11.325 1.00 83.50 197 GLU A O 1
ATOM 1459 N N . ILE A 1 198 ? 8.190 4.505 11.306 1.00 81.31 198 ILE A N 1
ATOM 1460 C CA . ILE A 1 198 ? 7.299 5.641 11.079 1.00 81.31 198 ILE A CA 1
ATOM 1461 C C . ILE A 1 198 ? 6.489 5.873 12.353 1.00 81.31 198 ILE A C 1
ATOM 1463 O O . ILE A 1 198 ? 6.058 4.925 13.010 1.00 81.31 198 ILE A O 1
ATOM 1467 N N . ALA A 1 199 ? 6.297 7.144 12.718 1.00 85.06 199 ALA A N 1
ATOM 1468 C CA . ALA A 1 199 ? 5.486 7.496 13.876 1.00 85.06 199 ALA A CA 1
ATOM 1469 C C . ALA A 1 199 ? 4.065 6.920 13.711 1.00 85.06 199 ALA A C 1
ATOM 1471 O O . ALA A 1 199 ? 3.452 7.156 12.666 1.00 85.06 199 ALA A O 1
ATOM 1472 N N . PRO A 1 200 ? 3.539 6.185 14.709 1.00 89.00 200 PRO A N 1
ATOM 1473 C CA . PRO A 1 200 ? 2.197 5.633 14.620 1.00 89.00 200 PRO A CA 1
ATOM 1474 C C . PRO A 1 200 ? 1.155 6.751 14.593 1.00 89.00 200 PRO A C 1
ATOM 1476 O O . PRO A 1 200 ? 1.410 7.879 15.031 1.00 89.00 200 PRO A O 1
ATOM 1479 N N . VAL A 1 201 ? -0.046 6.419 14.121 1.00 92.12 201 VAL A N 1
ATOM 1480 C CA . VAL A 1 201 ? -1.208 7.289 14.336 1.00 92.12 201 VAL A CA 1
ATOM 1481 C C . VAL A 1 201 ? -1.427 7.509 15.832 1.00 92.12 201 VAL A C 1
ATOM 1483 O O . VAL A 1 201 ? -1.105 6.664 16.663 1.00 92.12 201 VAL A O 1
ATOM 1486 N N . GLU A 1 202 ? -1.972 8.662 16.197 1.00 95.38 202 GLU A N 1
ATOM 1487 C CA . GLU A 1 202 ? -2.322 8.942 17.589 1.00 95.38 202 GLU A CA 1
ATOM 1488 C C . GLU A 1 202 ? -3.711 8.366 17.908 1.00 95.38 202 GLU A C 1
ATOM 1490 O O . GLU A 1 202 ? -4.537 8.256 17.000 1.00 95.38 202 GLU A O 1
ATOM 1495 N N . PRO A 1 203 ? -4.014 8.042 19.181 1.00 96.75 203 PRO A N 1
ATOM 1496 C CA . PRO A 1 203 ? -5.265 7.390 19.583 1.00 96.75 203 PRO A CA 1
ATOM 1497 C C . PRO A 1 203 ? -6.461 8.360 19.591 1.00 96.75 203 PRO A C 1
ATOM 1499 O O . PRO A 1 203 ? -7.084 8.621 20.620 1.00 96.75 203 PRO A O 1
ATOM 1502 N N . ARG A 1 204 ? -6.765 8.942 18.430 1.00 95.88 204 ARG A N 1
ATOM 1503 C CA . ARG A 1 204 ? -7.903 9.829 18.174 1.00 95.88 204 ARG A CA 1
ATOM 1504 C C . ARG A 1 204 ? -8.346 9.714 16.718 1.00 95.88 204 ARG A C 1
ATOM 1506 O O . ARG A 1 204 ? -7.514 9.494 15.834 1.00 95.88 204 ARG A O 1
ATOM 1513 N N . TRP A 1 205 ? -9.641 9.888 16.470 1.00 96.25 205 TRP A N 1
ATOM 1514 C CA . TRP A 1 205 ? -10.258 9.685 15.161 1.00 96.25 205 TRP A CA 1
ATOM 1515 C C . TRP A 1 205 ? -9.592 10.512 14.059 1.00 96.25 205 TRP A C 1
ATOM 1517 O O . TRP A 1 205 ? -9.275 9.966 13.007 1.00 96.25 205 TRP A O 1
ATOM 1527 N N . SER A 1 206 ? -9.313 11.795 14.302 1.00 94.94 206 SER A N 1
ATOM 1528 C CA . SER A 1 206 ? -8.670 12.661 13.305 1.00 94.94 206 SER A CA 1
ATOM 1529 C C . SER A 1 206 ? -7.323 12.114 12.817 1.00 94.94 206 SER A C 1
ATOM 1531 O O . SER A 1 206 ? -7.067 12.081 11.615 1.00 94.94 206 SER A O 1
ATOM 1533 N N . SER A 1 207 ? -6.482 11.633 13.738 1.00 94.50 207 SER A N 1
ATOM 1534 C CA . SER A 1 207 ? -5.152 11.093 13.433 1.00 94.50 207 SER A CA 1
ATOM 1535 C C . SER A 1 207 ? -5.241 9.727 12.749 1.00 94.50 207 SER A C 1
ATOM 1537 O O . SER A 1 207 ? -4.570 9.500 11.745 1.00 94.50 207 SER A O 1
ATOM 1539 N N . ILE A 1 208 ? -6.131 8.847 13.222 1.00 95.12 208 ILE A N 1
ATOM 1540 C CA . ILE A 1 208 ? -6.392 7.538 12.602 1.00 95.12 208 ILE A CA 1
ATOM 1541 C C . ILE A 1 208 ? -6.926 7.715 11.177 1.00 95.12 208 ILE A C 1
ATOM 1543 O O . ILE A 1 208 ? -6.462 7.061 10.243 1.00 95.12 208 ILE A O 1
ATOM 1547 N N . TYR A 1 209 ? -7.872 8.627 10.977 1.00 93.81 209 TYR A N 1
ATOM 1548 C CA . TYR A 1 209 ? -8.439 8.874 9.663 1.00 93.81 209 TYR A CA 1
ATOM 1549 C C . TYR A 1 209 ? -7.398 9.450 8.700 1.00 93.81 209 TYR A C 1
ATOM 1551 O O . TYR A 1 209 ? -7.171 8.890 7.628 1.00 93.81 209 TYR A O 1
ATOM 1559 N N . ASP A 1 210 ? -6.730 10.545 9.074 1.00 89.31 210 ASP A N 1
ATOM 1560 C CA . ASP A 1 210 ? -5.790 11.228 8.183 1.00 89.31 210 ASP A CA 1
ATOM 1561 C C . ASP A 1 210 ? -4.467 10.495 7.995 1.00 89.31 210 ASP A C 1
ATOM 1563 O O . ASP A 1 210 ? -3.836 10.644 6.946 1.00 89.31 210 ASP A O 1
ATOM 1567 N N . GLY A 1 211 ? -4.017 9.765 9.011 1.00 86.81 211 GLY A N 1
ATOM 1568 C CA . GLY A 1 211 ? -2.762 9.026 9.003 1.00 86.81 211 GLY A CA 1
ATOM 1569 C C . GLY A 1 211 ? -2.886 7.630 8.407 1.00 86.81 211 GLY A C 1
ATOM 1570 O O . GLY A 1 211 ? -1.909 7.152 7.847 1.00 86.81 211 GLY A O 1
ATOM 1571 N N . LEU A 1 212 ? -4.071 7.008 8.472 1.00 88.31 212 LEU A N 1
ATOM 1572 C CA . LEU A 1 212 ? -4.258 5.618 8.063 1.00 88.31 212 LEU A CA 1
ATOM 1573 C C . LEU A 1 212 ? -5.441 5.420 7.108 1.00 88.31 212 LEU A C 1
ATOM 1575 O O . LEU A 1 212 ? -5.227 5.100 5.937 1.00 88.31 212 LEU A O 1
ATOM 1579 N N . LEU A 1 213 ? -6.684 5.614 7.568 1.00 89.81 213 LEU A N 1
ATOM 1580 C CA . LEU A 1 213 ? -7.866 5.200 6.793 1.00 89.81 213 LEU A CA 1
ATOM 1581 C C . LEU A 1 213 ? -7.944 5.907 5.440 1.00 89.81 213 LEU A C 1
ATOM 1583 O O . LEU A 1 213 ? -8.104 5.250 4.414 1.00 89.81 213 LEU A O 1
ATOM 1587 N N . ARG A 1 214 ? -7.761 7.231 5.415 1.00 86.25 214 ARG A N 1
ATOM 1588 C CA . ARG A 1 214 ? -7.820 8.028 4.185 1.00 86.25 214 ARG A CA 1
ATOM 1589 C C . ARG A 1 214 ? -6.757 7.618 3.169 1.00 86.25 214 ARG A C 1
ATOM 1591 O O . ARG A 1 214 ? -6.993 7.730 1.971 1.00 86.25 214 ARG A O 1
ATOM 1598 N N . ARG A 1 215 ? -5.580 7.201 3.636 1.00 80.75 215 ARG A N 1
ATOM 1599 C CA . ARG A 1 215 ? -4.421 6.951 2.767 1.00 80.75 215 ARG A CA 1
ATOM 1600 C C . ARG A 1 215 ? -4.389 5.531 2.227 1.00 80.75 215 ARG A C 1
ATOM 1602 O O . ARG A 1 215 ? -3.992 5.323 1.090 1.00 80.75 215 ARG A O 1
ATOM 1609 N N . ARG A 1 216 ? -4.856 4.570 3.027 1.00 80.31 216 ARG A N 1
ATOM 1610 C CA . ARG A 1 216 ? -4.696 3.140 2.733 1.00 80.31 216 ARG A CA 1
ATOM 1611 C C . ARG A 1 216 ? -5.997 2.409 2.450 1.00 80.31 216 ARG A C 1
ATOM 1613 O O . ARG A 1 216 ? -5.998 1.428 1.715 1.00 80.31 216 ARG A O 1
ATOM 1620 N N . CYS A 1 217 ? -7.098 2.861 3.045 1.00 82.62 217 CYS A N 1
ATOM 1621 C CA . CYS A 1 217 ? -8.356 2.114 3.066 1.00 82.62 217 CYS A CA 1
ATOM 1622 C C . CYS A 1 217 ? -9.436 2.786 2.216 1.00 82.62 217 CYS A C 1
ATOM 1624 O O . CYS A 1 217 ? -10.167 2.099 1.508 1.00 82.62 217 CYS A O 1
ATOM 1626 N N . ALA A 1 218 ? -9.501 4.121 2.238 1.00 82.69 218 ALA A N 1
ATOM 1627 C CA . ALA A 1 218 ? -10.500 4.959 1.567 1.00 82.69 218 ALA A CA 1
ATOM 1628 C C . ALA A 1 218 ? -10.307 5.061 0.045 1.00 82.69 218 ALA A C 1
ATOM 1630 O O . ALA A 1 218 ? -10.532 6.102 -0.577 1.00 82.69 218 ALA A O 1
ATOM 1631 N N . SER A 1 219 ? -9.828 3.981 -0.555 1.00 70.88 219 SER A N 1
ATOM 1632 C CA . SER A 1 219 ? -9.345 3.944 -1.914 1.00 70.88 219 SER A CA 1
ATOM 1633 C C . SER A 1 219 ? -10.366 3.285 -2.838 1.00 70.88 219 SER A C 1
ATOM 1635 O O . SER A 1 219 ? -11.176 2.450 -2.430 1.00 70.88 219 SER A O 1
ATOM 1637 N N . ALA A 1 220 ? -10.348 3.693 -4.109 1.00 58.47 220 ALA A N 1
ATOM 1638 C CA . ALA A 1 220 ? -11.330 3.279 -5.102 1.00 58.47 220 ALA A CA 1
ATOM 1639 C C . ALA A 1 220 ? -11.606 1.763 -5.188 1.00 58.47 220 ALA A C 1
ATOM 1641 O O . ALA A 1 220 ? -12.782 1.434 -5.344 1.00 58.47 220 ALA A O 1
ATOM 1642 N N . PRO A 1 221 ? -10.614 0.850 -5.092 1.00 64.25 221 PRO A N 1
ATOM 1643 C CA . PRO A 1 221 ? -10.884 -0.575 -5.259 1.00 64.25 221 PRO A CA 1
ATOM 1644 C C . PRO A 1 221 ? -11.578 -1.247 -4.067 1.00 64.25 221 PRO A C 1
ATOM 1646 O O . PRO A 1 221 ? -12.251 -2.251 -4.290 1.00 64.25 221 PRO A O 1
ATOM 1649 N N . CYS A 1 222 ? -11.444 -0.714 -2.845 1.00 74.62 222 CYS A N 1
ATOM 1650 C CA . CYS A 1 222 ? -11.949 -1.373 -1.636 1.00 74.62 222 CYS A CA 1
ATOM 1651 C C . CYS A 1 222 ? -12.973 -0.487 -0.918 1.00 74.62 222 CYS A C 1
ATOM 1653 O O . CYS A 1 222 ? -14.153 -0.562 -1.243 1.00 74.62 222 CYS A O 1
ATOM 1655 N N . HIS A 1 223 ? -12.568 0.405 -0.011 1.00 84.38 223 HIS A N 1
ATOM 1656 C CA . HIS A 1 223 ? -13.514 1.180 0.809 1.00 84.38 223 HIS A CA 1
ATOM 1657 C C . HIS A 1 223 ? -13.675 2.639 0.351 1.00 84.38 223 HIS A C 1
ATOM 1659 O O . HIS A 1 223 ? -13.693 3.578 1.148 1.00 84.38 223 HIS A O 1
ATOM 1665 N N . GLY A 1 224 ? -13.737 2.832 -0.966 1.00 80.12 224 GLY A N 1
ATOM 1666 C CA . GLY A 1 224 ? -13.986 4.112 -1.627 1.00 80.12 224 GLY A CA 1
ATOM 1667 C C . GLY A 1 224 ? -15.186 4.013 -2.562 1.00 80.12 224 GLY A C 1
ATOM 1668 O O . GLY A 1 224 ? -16.268 3.617 -2.149 1.00 80.12 224 GLY A O 1
ATOM 1669 N N . VAL A 1 225 ? -15.013 4.328 -3.851 1.00 72.06 225 VAL A N 1
ATOM 1670 C CA . VAL A 1 225 ? -16.122 4.239 -4.828 1.00 72.06 225 VAL A CA 1
ATOM 1671 C C . VAL A 1 225 ? -16.691 2.827 -4.986 1.00 72.06 225 VAL A C 1
ATOM 1673 O O . VAL A 1 225 ? -17.862 2.695 -5.329 1.00 72.06 225 VAL A O 1
ATOM 1676 N N . ALA A 1 226 ? -15.882 1.785 -4.764 1.00 69.12 226 ALA A N 1
ATOM 1677 C CA . ALA A 1 226 ? -16.337 0.401 -4.839 1.00 69.12 226 ALA A CA 1
ATOM 1678 C C . ALA A 1 226 ? -17.202 -0.024 -3.647 1.00 69.12 226 ALA A C 1
ATOM 1680 O O . ALA A 1 226 ? -17.875 -1.045 -3.769 1.00 69.12 226 ALA A O 1
ATOM 1681 N N . VAL A 1 227 ? -17.191 0.737 -2.541 1.00 77.94 227 VAL A N 1
ATOM 1682 C CA . VAL A 1 227 ? -17.959 0.457 -1.316 1.00 77.94 227 VAL A CA 1
ATOM 1683 C C . VAL A 1 227 ? -17.916 -1.022 -0.907 1.00 77.94 227 VAL A C 1
ATOM 1685 O O . VAL A 1 227 ? -18.938 -1.641 -0.618 1.00 77.94 227 VAL A O 1
ATOM 1688 N N . ALA A 1 228 ? -16.725 -1.630 -0.915 1.00 76.56 228 ALA A N 1
ATOM 1689 C CA . ALA A 1 228 ? -16.544 -3.009 -0.475 1.00 76.56 228 ALA A CA 1
ATOM 1690 C C . ALA A 1 228 ? -16.966 -3.142 0.994 1.00 76.56 228 ALA A C 1
ATOM 1692 O O . ALA A 1 228 ? -16.569 -2.336 1.840 1.00 76.56 228 ALA A O 1
ATOM 1693 N N . GLY A 1 229 ? -17.801 -4.145 1.279 1.00 76.56 229 GLY A N 1
ATOM 1694 C CA . GLY A 1 229 ? -18.440 -4.297 2.589 1.00 76.56 229 GLY A CA 1
ATOM 1695 C C . GLY A 1 229 ? -19.465 -3.204 2.920 1.00 76.56 229 GLY A C 1
ATOM 1696 O O . GLY A 1 229 ? -19.745 -3.002 4.093 1.00 76.56 229 GLY A O 1
ATOM 1697 N N . ASP A 1 230 ? -19.993 -2.496 1.912 1.00 82.69 230 ASP A N 1
ATOM 1698 C CA . ASP A 1 230 ? -20.897 -1.339 2.051 1.00 82.69 230 ASP A CA 1
ATOM 1699 C C . ASP A 1 230 ? -20.262 -0.144 2.795 1.00 82.69 230 ASP A C 1
ATOM 1701 O O . ASP A 1 230 ? -20.934 0.646 3.456 1.00 82.69 230 ASP A O 1
ATOM 1705 N N . LEU A 1 231 ? -18.931 -0.009 2.690 1.00 87.00 231 LEU A N 1
ATOM 1706 C CA . LEU A 1 231 ? -18.148 1.018 3.381 1.00 87.00 231 LEU A CA 1
ATOM 1707 C C . LEU A 1 231 ? -17.581 2.064 2.418 1.00 87.00 231 LEU A C 1
ATOM 1709 O O . LEU A 1 231 ? -16.685 1.772 1.623 1.00 87.00 231 LEU A O 1
ATOM 1713 N N . ASP A 1 232 ? -18.050 3.306 2.550 1.00 88.31 232 ASP A N 1
ATOM 1714 C CA . ASP A 1 232 ? -17.431 4.486 1.939 1.00 88.31 232 ASP A CA 1
ATOM 1715 C C . ASP A 1 232 ? -16.624 5.255 2.990 1.00 88.31 232 ASP A C 1
ATOM 1717 O O . ASP A 1 232 ? -17.184 5.932 3.852 1.00 88.31 232 ASP A O 1
ATOM 1721 N N . LEU A 1 233 ? -15.295 5.164 2.919 1.00 91.12 233 LEU A N 1
ATOM 1722 C CA . LEU A 1 233 ? -14.396 5.789 3.890 1.00 91.12 233 LEU A CA 1
ATOM 1723 C C . LEU A 1 233 ? -13.772 7.101 3.386 1.00 91.12 233 LEU A C 1
ATOM 1725 O O . LEU A 1 233 ? -12.808 7.580 3.977 1.00 91.12 233 LEU A O 1
ATOM 1729 N N . ARG A 1 234 ? -14.273 7.697 2.292 1.00 88.56 234 ARG A N 1
ATOM 1730 C CA . ARG A 1 234 ? -13.653 8.887 1.660 1.00 88.56 234 ARG A CA 1
ATOM 1731 C C . ARG A 1 234 ? -13.837 10.191 2.434 1.00 88.56 234 ARG A C 1
ATOM 1733 O O . ARG A 1 234 ? -13.076 11.139 2.214 1.00 88.56 234 ARG A O 1
ATOM 1740 N N . GLY A 1 235 ? -14.855 10.267 3.287 1.00 89.81 235 GLY A N 1
ATOM 1741 C CA . GLY A 1 235 ? -15.136 11.418 4.142 1.00 89.81 235 GLY A CA 1
ATOM 1742 C C . GLY A 1 235 ? -14.854 11.094 5.612 1.00 89.81 235 GLY A C 1
ATOM 1743 O O . GLY A 1 235 ? -15.315 10.061 6.082 1.00 89.81 235 GLY A O 1
ATOM 1744 N N . PRO A 1 236 ? -14.178 11.967 6.388 1.00 92.94 236 PRO A N 1
ATOM 1745 C CA . PRO A 1 236 ? -13.870 11.687 7.796 1.00 92.94 236 PRO A CA 1
ATOM 1746 C C . PRO A 1 236 ? -15.116 11.513 8.655 1.00 92.94 236 PRO A C 1
ATOM 1748 O O . PRO A 1 236 ? -15.083 10.791 9.645 1.00 92.94 236 PRO A O 1
ATOM 1751 N N . ARG A 1 237 ? -16.208 12.207 8.320 1.00 94.00 237 ARG A N 1
ATOM 1752 C CA . ARG A 1 237 ? -17.467 12.058 9.045 1.00 94.00 237 ARG A CA 1
ATOM 1753 C C . ARG A 1 237 ? -18.218 10.808 8.602 1.00 94.00 237 ARG A C 1
ATOM 1755 O O . ARG A 1 237 ? -18.613 10.021 9.451 1.00 94.00 237 ARG A O 1
ATOM 1762 N N . ASP A 1 238 ? -18.349 10.622 7.295 1.00 92.06 238 ASP A N 1
ATOM 1763 C CA . ASP A 1 238 ? -19.065 9.483 6.718 1.00 92.06 238 ASP A CA 1
ATOM 1764 C C . ASP A 1 238 ? -18.408 8.153 7.121 1.00 92.06 238 ASP A C 1
ATOM 1766 O O . ASP A 1 238 ? -19.094 7.238 7.558 1.00 92.06 238 ASP A O 1
ATOM 1770 N N . ALA A 1 239 ? -17.072 8.090 7.105 1.00 93.94 239 ALA A N 1
ATOM 1771 C CA . ALA A 1 239 ? -16.302 6.945 7.582 1.00 93.94 239 ALA A CA 1
ATOM 1772 C C . ALA A 1 239 ? -16.556 6.640 9.066 1.00 93.94 239 ALA A C 1
ATOM 1774 O O . ALA A 1 239 ? -16.672 5.478 9.443 1.00 93.94 239 ALA A O 1
ATOM 1775 N N . TYR A 1 240 ? -16.645 7.670 9.915 1.00 96.44 240 TYR A N 1
ATOM 1776 C CA . TYR A 1 240 ? -16.933 7.481 11.337 1.00 96.44 240 TYR A CA 1
ATOM 1777 C C . TYR A 1 240 ? -18.332 6.897 11.531 1.00 96.44 240 TYR A C 1
ATOM 1779 O O . TYR A 1 240 ? -18.491 5.887 12.214 1.00 96.44 240 TYR A O 1
ATOM 1787 N N . ASP A 1 241 ? -19.327 7.520 10.895 1.00 95.06 241 ASP A N 1
ATOM 1788 C CA . ASP A 1 241 ? -20.731 7.127 10.998 1.00 95.06 241 ASP A CA 1
ATOM 1789 C C . ASP A 1 241 ? -20.971 5.723 10.391 1.00 95.06 241 ASP A C 1
ATOM 1791 O O . ASP A 1 241 ? -21.871 5.014 10.837 1.00 95.06 241 ASP A O 1
ATOM 1795 N N . ALA A 1 242 ? -20.147 5.292 9.426 1.00 93.31 242 ALA A N 1
ATOM 1796 C CA . ALA A 1 242 ? -20.190 3.956 8.825 1.00 93.31 242 ALA A CA 1
ATOM 1797 C C . ALA A 1 242 ? -19.488 2.861 9.651 1.00 93.31 242 ALA A C 1
ATOM 1799 O O . ALA A 1 242 ? -19.793 1.685 9.474 1.00 93.31 242 ALA A O 1
ATOM 1800 N N . LEU A 1 243 ? -18.549 3.213 10.536 1.00 95.44 243 LEU A N 1
ATOM 1801 C CA . LEU A 1 243 ? -17.749 2.243 11.296 1.00 95.44 243 LEU A CA 1
ATOM 1802 C C . LEU A 1 243 ? -18.205 2.098 12.752 1.00 95.44 243 LEU A C 1
ATOM 1804 O O . LEU A 1 243 ? -18.265 0.991 13.287 1.00 95.44 243 LEU A O 1
ATOM 1808 N N . VAL A 1 244 ? -18.482 3.210 13.431 1.00 97.19 244 VAL A N 1
ATOM 1809 C CA . VAL A 1 244 ? -18.598 3.223 14.893 1.00 97.19 244 VAL A CA 1
ATOM 1810 C C . VAL A 1 244 ? -19.998 2.830 15.348 1.00 97.19 244 VAL A C 1
ATOM 1812 O O . VAL A 1 244 ? -20.978 3.507 15.054 1.00 97.19 244 VAL A O 1
ATOM 1815 N N . GLY A 1 245 ? -20.090 1.736 16.112 1.00 95.50 245 GLY A N 1
ATOM 1816 C CA . GLY A 1 245 ? -21.363 1.196 16.597 1.00 95.50 245 GLY A CA 1
ATOM 1817 C C . GLY A 1 245 ? -22.219 0.545 15.505 1.00 95.50 245 GLY A C 1
ATOM 1818 O O . GLY A 1 245 ? -23.409 0.311 15.720 1.00 95.50 245 GLY A O 1
ATOM 1819 N N . VAL A 1 246 ? -21.633 0.266 14.339 1.00 94.50 246 VAL A N 1
ATOM 1820 C CA . VAL A 1 246 ? -22.305 -0.362 13.198 1.00 94.50 246 VAL A CA 1
ATOM 1821 C C . VAL A 1 246 ? -22.050 -1.865 13.228 1.00 94.50 246 VAL A C 1
ATOM 1823 O O . VAL A 1 246 ? -20.911 -2.301 13.378 1.00 94.50 246 VAL A O 1
ATOM 1826 N N . ALA A 1 247 ? -23.107 -2.669 13.107 1.00 91.50 247 ALA A N 1
ATOM 1827 C CA . ALA A 1 247 ? -22.988 -4.123 13.020 1.00 91.50 247 ALA A CA 1
ATOM 1828 C C . ALA A 1 247 ? -22.377 -4.542 11.675 1.00 91.50 247 ALA A C 1
ATOM 1830 O O . ALA A 1 247 ? -22.689 -3.947 10.642 1.00 91.50 247 ALA A O 1
ATOM 1831 N N . SER A 1 248 ? -21.546 -5.584 11.676 1.00 86.88 248 SER A N 1
ATOM 1832 C CA . SER A 1 248 ? -21.045 -6.165 10.431 1.00 86.88 248 SER A CA 1
ATOM 1833 C C . SER A 1 248 ? -22.190 -6.772 9.617 1.00 86.88 248 SER A C 1
ATOM 1835 O O . SER A 1 248 ? -23.032 -7.493 10.154 1.00 86.88 248 SER A O 1
ATOM 1837 N N . VAL A 1 249 ? -22.212 -6.481 8.317 1.00 79.94 249 VAL A N 1
ATOM 1838 C CA . VAL A 1 249 ? -23.180 -7.037 7.353 1.00 79.94 249 VAL A CA 1
ATOM 1839 C C . VAL A 1 249 ? -22.600 -8.192 6.534 1.00 79.94 249 VAL A C 1
ATOM 1841 O O . VAL A 1 249 ? -23.318 -8.808 5.749 1.00 79.94 249 VAL A O 1
ATOM 1844 N N . ASP A 1 250 ? -21.308 -8.481 6.699 1.00 71.62 250 ASP A N 1
ATOM 1845 C CA . ASP A 1 250 ? -20.631 -9.584 6.022 1.00 71.62 250 ASP A CA 1
ATOM 1846 C C . ASP A 1 250 ? -21.153 -10.917 6.565 1.00 71.62 250 ASP A C 1
ATOM 1848 O O . ASP A 1 250 ? -21.068 -11.145 7.763 1.00 71.62 250 ASP A O 1
ATOM 1852 N N . GLU A 1 251 ? -21.692 -11.803 5.722 1.00 69.62 251 GLU A N 1
ATOM 1853 C CA . GLU A 1 251 ? -22.313 -13.056 6.186 1.00 69.62 251 GLU A CA 1
ATOM 1854 C C . GLU A 1 251 ? -21.362 -13.944 7.006 1.00 69.62 251 GLU A C 1
ATOM 1856 O O . GLU A 1 251 ? -21.830 -14.636 7.912 1.00 69.62 251 GLU A O 1
ATOM 1861 N N . ALA A 1 252 ? -20.052 -13.912 6.730 1.00 72.06 252 ALA A N 1
ATOM 1862 C CA . ALA A 1 252 ? -19.070 -14.703 7.465 1.00 72.06 252 ALA A CA 1
ATOM 1863 C C . ALA A 1 252 ? -18.799 -14.133 8.865 1.00 72.06 252 ALA A C 1
ATOM 1865 O O . ALA A 1 252 ? -18.523 -14.897 9.783 1.00 72.06 252 ALA A O 1
ATOM 1866 N N . CYS A 1 253 ? -18.905 -12.814 9.039 1.00 74.25 253 CYS A N 1
ATOM 1867 C CA . CYS A 1 253 ? -18.676 -12.137 10.320 1.00 74.25 253 CYS A CA 1
ATOM 1868 C C . CYS A 1 253 ? -19.975 -11.789 11.078 1.00 74.25 253 CYS A C 1
ATOM 1870 O O . CYS A 1 253 ? -19.974 -11.597 12.293 1.00 74.25 253 CYS A O 1
ATOM 1872 N N . ALA A 1 254 ? -21.109 -11.689 10.384 1.00 68.00 254 ALA A N 1
ATOM 1873 C CA . ALA A 1 254 ? -22.397 -11.274 10.934 1.00 68.00 254 ALA A CA 1
ATOM 1874 C C . ALA A 1 254 ? -23.010 -12.350 11.836 1.00 68.00 254 ALA A C 1
ATOM 1876 O O . ALA A 1 254 ? -23.733 -12.019 12.777 1.00 68.00 254 ALA A O 1
ATOM 1877 N N . SER A 1 255 ? -22.696 -13.633 11.604 1.00 63.00 255 SER A N 1
ATOM 1878 C CA . SER A 1 255 ? -23.108 -14.726 12.497 1.00 63.00 255 SER A CA 1
ATOM 1879 C C . SER A 1 255 ? -22.550 -14.592 13.915 1.00 63.00 255 SER A C 1
ATOM 1881 O O . SER A 1 255 ? -23.099 -15.190 14.838 1.00 63.00 255 SER A O 1
ATOM 1883 N N . GLU A 1 256 ? -21.498 -13.793 14.093 1.00 66.81 256 GLU A N 1
ATOM 1884 C CA . GLU A 1 256 ? -20.842 -13.552 15.379 1.00 66.81 256 GLU A CA 1
ATOM 1885 C C . GLU A 1 256 ? -21.360 -12.289 16.087 1.00 66.81 256 GLU A C 1
ATOM 1887 O O . GLU A 1 256 ? -21.000 -12.024 17.230 1.00 66.81 256 GLU A O 1
ATOM 1892 N N . GLY A 1 257 ? -22.249 -11.516 15.446 1.00 74.81 257 GLY A N 1
ATOM 1893 C CA . GLY A 1 257 ? -22.836 -10.307 16.035 1.00 74.81 257 GLY A CA 1
ATOM 1894 C C . GLY A 1 257 ? -21.840 -9.164 16.258 1.00 74.81 257 GLY A C 1
ATOM 1895 O O . GLY A 1 257 ? -22.118 -8.263 17.051 1.00 74.81 257 GLY A O 1
ATOM 1896 N N . LEU A 1 258 ? -20.694 -9.196 15.572 1.00 86.19 258 LEU A N 1
ATOM 1897 C CA . LEU A 1 258 ? -19.614 -8.226 15.731 1.00 86.19 258 LEU A CA 1
ATOM 1898 C C . LEU A 1 258 ? -20.009 -6.837 15.231 1.00 86.19 258 LEU A C 1
ATOM 1900 O O . LEU A 1 258 ? -20.675 -6.682 14.201 1.00 86.19 258 LEU A O 1
ATOM 1904 N N . MET A 1 259 ? -19.522 -5.813 15.930 1.00 92.88 259 MET A N 1
ATOM 1905 C CA . MET A 1 259 ? -19.517 -4.448 15.412 1.00 92.88 259 MET A CA 1
ATOM 1906 C C . MET A 1 259 ? -18.234 -4.201 14.618 1.00 92.88 259 MET A C 1
ATOM 1908 O O . MET A 1 259 ? -17.168 -4.714 14.959 1.00 92.88 259 MET A O 1
ATOM 1912 N N . LEU A 1 260 ? -18.325 -3.374 13.576 1.00 94.50 260 LEU A N 1
ATOM 1913 C CA . LEU A 1 260 ? -17.164 -2.920 12.811 1.00 94.50 260 LEU A CA 1
ATOM 1914 C C . LEU A 1 260 ? -16.159 -2.222 13.737 1.00 94.50 260 LEU A C 1
ATOM 1916 O O . LEU A 1 260 ? -14.980 -2.574 13.765 1.00 94.50 260 LEU A O 1
ATOM 1920 N N . VAL A 1 261 ? -16.659 -1.303 14.563 1.00 97.06 261 VAL A N 1
ATOM 1921 C CA . VAL A 1 261 ? -15.978 -0.758 15.739 1.00 97.06 261 VAL A CA 1
ATOM 1922 C C . VAL A 1 261 ? -16.958 -0.773 16.910 1.00 97.06 261 VAL A C 1
ATOM 1924 O O . VAL A 1 261 ? -17.994 -0.110 16.847 1.00 97.06 261 VAL A O 1
ATOM 1927 N N . ALA A 1 262 ? -16.628 -1.506 17.975 1.00 96.75 262 ALA A N 1
ATOM 1928 C CA . ALA A 1 262 ? -17.390 -1.584 19.219 1.00 96.75 262 ALA A CA 1
ATOM 1929 C C . ALA A 1 262 ? -16.832 -0.572 20.242 1.00 96.75 262 ALA A C 1
ATOM 1931 O O . ALA A 1 262 ? -15.763 -0.806 20.810 1.00 96.75 262 ALA A O 1
ATOM 1932 N N . PRO A 1 263 ? -17.508 0.565 20.511 1.00 97.75 263 PRO A N 1
ATOM 1933 C CA . PRO A 1 263 ? -17.003 1.563 21.452 1.00 97.75 263 PRO A CA 1
ATOM 1934 C C . PRO A 1 263 ? -16.770 0.970 22.847 1.00 97.75 263 PRO A C 1
ATOM 1936 O O . PRO A 1 263 ? -17.690 0.429 23.458 1.00 97.75 263 PRO A O 1
ATOM 1939 N N . GLY A 1 264 ? -15.552 1.114 23.367 1.00 97.81 264 GLY A N 1
ATOM 1940 C CA . GLY A 1 264 ? -15.142 0.583 24.667 1.00 97.81 264 GLY A CA 1
ATOM 1941 C C . GLY A 1 264 ? -14.734 -0.895 24.668 1.00 97.81 264 GLY A C 1
ATOM 1942 O O . GLY A 1 264 ? -14.470 -1.420 25.747 1.00 97.81 264 GLY A O 1
ATOM 1943 N N . ALA A 1 265 ? -14.701 -1.558 23.507 1.00 96.44 265 ALA A N 1
ATOM 1944 C CA . ALA A 1 265 ? -14.350 -2.971 23.382 1.00 96.44 265 ALA A CA 1
ATOM 1945 C C . ALA A 1 265 ? -13.487 -3.224 22.131 1.00 96.44 265 ALA A C 1
ATOM 1947 O O . ALA A 1 265 ? -13.967 -3.707 21.101 1.00 96.44 265 ALA A O 1
ATOM 1948 N N . ALA A 1 266 ? -12.194 -2.887 22.198 1.00 96.31 266 ALA A N 1
ATOM 1949 C CA . ALA A 1 266 ? -11.273 -3.098 21.078 1.00 96.31 266 ALA A CA 1
ATOM 1950 C C . ALA A 1 266 ? -11.138 -4.576 20.676 1.00 96.31 266 ALA A C 1
ATOM 1952 O O . ALA A 1 266 ? -11.034 -4.871 19.486 1.00 96.31 266 ALA A O 1
ATOM 1953 N N . ASP A 1 267 ? -11.184 -5.495 21.643 1.00 93.25 267 ASP A N 1
ATOM 1954 C CA . ASP A 1 267 ? -11.102 -6.940 21.387 1.00 93.25 267 ASP A CA 1
ATOM 1955 C C . ASP A 1 267 ? -12.360 -7.515 20.724 1.00 93.25 267 ASP A C 1
ATOM 1957 O O . ASP A 1 267 ? -12.262 -8.562 20.097 1.00 93.25 267 ASP A O 1
ATOM 1961 N N . ASP A 1 268 ? -13.493 -6.807 20.767 1.00 92.25 268 ASP A N 1
ATOM 1962 C CA . ASP A 1 268 ? -14.755 -7.202 20.116 1.00 92.25 268 ASP A CA 1
ATOM 1963 C C . ASP A 1 268 ? -15.025 -6.396 18.826 1.00 92.25 268 ASP A C 1
ATOM 1965 O O . ASP A 1 268 ? -16.142 -6.365 18.301 1.00 92.25 268 ASP A O 1
ATOM 1969 N N . SER A 1 269 ? -14.013 -5.680 18.323 1.00 95.19 269 SER A N 1
ATOM 1970 C CA . SER A 1 269 ? -14.123 -4.827 17.137 1.00 95.19 269 SER A CA 1
ATOM 1971 C C . SER A 1 269 ? -13.563 -5.517 15.897 1.00 95.19 269 SER A C 1
ATOM 1973 O O . SER A 1 269 ? -12.357 -5.759 15.805 1.00 95.19 269 SER A O 1
ATOM 1975 N N . LEU A 1 270 ? -14.410 -5.735 14.886 1.00 94.06 270 LEU A N 1
ATOM 1976 C CA . LEU A 1 270 ? -14.007 -6.404 13.644 1.00 94.06 270 LEU A CA 1
ATOM 1977 C C . LEU A 1 270 ? -12.860 -5.673 12.928 1.00 94.06 270 LEU A C 1
ATOM 1979 O O . LEU A 1 270 ? -12.001 -6.326 12.340 1.00 94.06 270 LEU A O 1
ATOM 1983 N N . LEU A 1 271 ? -12.790 -4.337 13.010 1.00 94.81 271 LEU A N 1
ATOM 1984 C CA . LEU A 1 271 ? -11.658 -3.567 12.483 1.00 94.81 271 LEU A CA 1
ATOM 1985 C C . LEU A 1 271 ? -10.319 -4.081 13.034 1.00 94.81 271 LEU A C 1
ATOM 1987 O O . LEU A 1 271 ? -9.383 -4.283 12.266 1.00 94.81 271 LEU A O 1
ATOM 1991 N N . VAL A 1 272 ? -10.224 -4.326 14.343 1.00 95.06 272 VAL A N 1
ATOM 1992 C CA . VAL A 1 272 ? -8.986 -4.800 14.983 1.00 95.06 272 VAL A CA 1
ATOM 1993 C C . VAL A 1 272 ? -8.639 -6.202 14.491 1.00 95.06 272 VAL A C 1
ATOM 1995 O O . VAL A 1 272 ? -7.491 -6.451 14.126 1.00 95.06 272 VAL A O 1
ATOM 1998 N N . TRP A 1 273 ? -9.628 -7.091 14.396 1.00 92.88 273 TRP A N 1
ATOM 1999 C CA . TRP A 1 273 ? -9.410 -8.455 13.911 1.00 92.88 273 TRP A CA 1
ATOM 2000 C C . TRP A 1 273 ? -8.940 -8.476 12.461 1.00 92.88 273 TRP A C 1
ATOM 2002 O O . TRP A 1 273 ? -8.009 -9.198 12.114 1.00 92.88 273 TRP A O 1
ATOM 2012 N N . LYS A 1 274 ? -9.528 -7.628 11.611 1.00 91.12 274 LYS A N 1
ATOM 2013 C CA . LYS A 1 274 ? -9.130 -7.480 10.208 1.00 91.12 274 L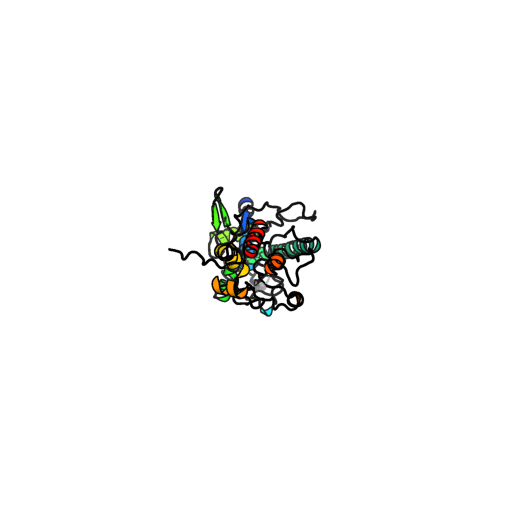YS A CA 1
ATOM 2014 C C . LYS A 1 274 ? -7.695 -6.971 10.080 1.00 91.12 274 LYS A C 1
ATOM 2016 O O . LYS A 1 274 ? -6.948 -7.529 9.283 1.00 91.12 274 LYS A O 1
ATOM 2021 N N . LEU A 1 275 ? -7.288 -5.988 10.889 1.00 92.06 275 LEU A N 1
ATOM 2022 C CA . LEU A 1 275 ? -5.915 -5.464 10.895 1.00 92.06 275 LEU A CA 1
ATOM 2023 C C . LEU A 1 275 ? -4.882 -6.489 11.396 1.00 92.06 275 LEU A C 1
ATOM 2025 O O . LEU A 1 275 ? -3.762 -6.551 10.885 1.00 92.06 275 LEU A O 1
ATOM 2029 N N . LEU A 1 276 ? -5.260 -7.318 12.372 1.00 88.88 276 LEU A N 1
ATOM 2030 C CA . LEU A 1 276 ? -4.418 -8.389 12.917 1.00 88.88 276 LEU A CA 1
ATOM 2031 C C . LEU A 1 276 ? -4.483 -9.686 12.099 1.00 88.88 276 LEU A C 1
ATOM 2033 O O . LEU A 1 276 ? -3.602 -10.536 12.217 1.00 88.88 276 LEU A O 1
ATOM 2037 N N . GLY A 1 277 ? -5.473 -9.823 11.218 1.00 87.75 277 GLY A N 1
ATOM 2038 C CA . GLY A 1 277 ? -5.780 -11.036 10.457 1.00 87.75 277 GLY A CA 1
ATOM 2039 C C . GLY A 1 277 ? -6.212 -12.235 11.303 1.00 87.75 277 GLY A C 1
ATOM 2040 O O . GLY A 1 277 ? -6.198 -13.363 10.818 1.00 87.75 277 GLY A O 1
ATOM 2041 N N . ARG A 1 278 ? -6.582 -11.998 12.559 1.00 88.56 278 ARG A N 1
ATOM 2042 C CA . ARG A 1 278 ? -6.994 -13.023 13.515 1.00 88.56 278 ARG A CA 1
ATOM 2043 C C . ARG A 1 278 ? -8.046 -12.480 14.468 1.00 88.56 278 ARG A C 1
ATOM 2045 O O . ARG A 1 278 ? -8.074 -11.273 14.708 1.00 88.56 278 ARG A O 1
ATOM 2052 N N . ASP A 1 279 ? -8.880 -13.364 14.992 1.00 88.88 279 ASP A N 1
ATOM 2053 C CA . ASP A 1 279 ? -9.860 -13.042 16.026 1.00 88.88 279 ASP A CA 1
ATOM 2054 C C . ASP A 1 279 ? -9.222 -12.942 17.427 1.00 88.88 279 ASP A C 1
ATOM 2056 O O . ASP A 1 279 ? -7.998 -13.029 17.593 1.00 88.88 279 ASP A O 1
ATOM 2060 N N . ALA A 1 280 ? -10.061 -12.737 18.446 1.00 86.06 280 ALA A N 1
ATOM 2061 C CA . ALA A 1 280 ? -9.635 -12.632 19.841 1.00 86.06 280 ALA A CA 1
ATOM 2062 C C . ALA A 1 280 ? -9.007 -13.928 20.402 1.00 86.06 280 ALA A C 1
ATOM 2064 O O . ALA A 1 280 ? -8.169 -13.857 21.303 1.00 86.06 280 ALA A O 1
ATOM 2065 N N . ASP A 1 281 ? -9.366 -15.094 19.857 1.00 85.75 281 ASP A N 1
ATOM 2066 C CA . ASP A 1 281 ? -8.828 -16.402 20.250 1.00 85.75 281 ASP A CA 1
ATOM 2067 C C . ASP A 1 281 ? -7.561 -16.778 19.454 1.00 85.75 281 ASP A C 1
ATOM 2069 O O . ASP A 1 281 ? -6.908 -17.790 19.731 1.00 85.75 281 ASP A O 1
ATOM 2073 N N . GLY A 1 282 ? -7.178 -15.946 18.481 1.00 85.06 282 GLY A N 1
ATOM 2074 C CA . GLY A 1 282 ? -6.028 -16.145 17.609 1.00 85.06 282 GLY A CA 1
ATOM 2075 C C . GLY A 1 282 ? -6.304 -17.048 16.406 1.00 85.06 282 GLY A C 1
ATOM 2076 O O . GLY A 1 282 ? -5.353 -17.431 15.721 1.00 85.06 282 GLY A O 1
ATOM 2077 N N . ALA A 1 283 ? -7.565 -17.394 16.132 1.00 86.19 283 ALA A N 1
ATOM 2078 C CA . ALA A 1 283 ? -7.946 -18.071 14.898 1.00 86.19 283 ALA A CA 1
ATOM 2079 C C . ALA A 1 283 ? -7.980 -17.079 13.726 1.00 86.19 283 ALA A C 1
ATOM 2081 O O . ALA A 1 283 ? -7.995 -15.866 13.922 1.00 86.19 283 ALA A O 1
ATOM 2082 N N . ALA A 1 284 ? -7.967 -17.586 12.491 1.00 85.44 284 ALA A N 1
ATOM 2083 C CA . ALA A 1 284 ? -8.049 -16.739 11.303 1.00 85.44 284 ALA A CA 1
ATOM 2084 C C . ALA A 1 284 ? -9.332 -15.892 11.326 1.00 85.44 284 ALA A C 1
ATOM 2086 O O . ALA A 1 284 ? -10.410 -16.408 11.619 1.00 85.44 284 ALA A O 1
ATOM 2087 N N . VAL A 1 285 ? -9.209 -14.602 11.002 1.00 87.25 285 VAL A N 1
ATOM 2088 C CA . VAL A 1 285 ? -10.365 -13.697 10.940 1.00 87.25 285 VAL A CA 1
ATOM 2089 C C . VAL A 1 285 ? -11.379 -14.179 9.893 1.00 87.25 285 VAL A C 1
ATOM 2091 O O . VAL A 1 285 ? -11.004 -14.731 8.862 1.00 87.25 285 VAL A O 1
ATOM 2094 N N . CYS A 1 286 ? -12.671 -13.957 10.137 1.00 86.25 286 CYS A N 1
ATOM 2095 C CA . CYS A 1 286 ? -13.716 -14.169 9.135 1.00 86.25 286 CYS A CA 1
ATOM 2096 C C . CYS A 1 286 ? -13.453 -13.310 7.881 1.00 86.25 286 CYS A C 1
ATOM 2098 O O . CYS A 1 286 ? -13.154 -12.118 7.986 1.00 86.25 286 CYS A O 1
ATOM 2100 N N . GLY A 1 287 ? -13.568 -13.898 6.685 1.00 81.69 287 GLY A N 1
ATOM 2101 C CA . GLY A 1 287 ? -13.160 -13.264 5.420 1.00 81.69 287 GLY A CA 1
ATOM 2102 C C . GLY A 1 287 ? -11.661 -12.922 5.373 1.00 81.69 287 GLY A C 1
ATOM 2103 O O . GLY A 1 287 ? -10.885 -13.411 6.183 1.00 81.69 287 GLY A O 1
ATOM 2104 N N . ASP A 1 288 ? -11.246 -12.042 4.461 1.00 79.81 288 ASP A N 1
ATOM 2105 C CA . ASP A 1 288 ? -9.816 -11.737 4.293 1.00 79.81 288 ASP A CA 1
ATOM 2106 C C . ASP A 1 288 ? -9.300 -10.668 5.280 1.00 79.81 288 ASP A C 1
ATOM 2108 O O . ASP A 1 288 ? -10.062 -9.764 5.666 1.00 79.81 288 ASP A O 1
ATOM 2112 N N . PRO A 1 289 ? -8.024 -10.748 5.712 1.00 85.75 289 PRO A N 1
ATOM 2113 C CA . PRO A 1 289 ? -7.377 -9.713 6.514 1.00 85.75 289 PRO A CA 1
ATOM 2114 C C . PRO A 1 289 ? -7.229 -8.402 5.731 1.00 85.75 289 PRO A C 1
ATOM 2116 O O . PRO A 1 289 ? -7.147 -8.392 4.505 1.00 85.75 289 PRO A O 1
ATOM 2119 N N . MET A 1 290 ? -7.150 -7.280 6.451 1.00 85.00 290 MET A N 1
ATOM 2120 C CA . MET A 1 290 ? -6.983 -5.951 5.861 1.00 85.00 290 MET A CA 1
ATOM 2121 C C . MET A 1 290 ? -5.671 -5.294 6.313 1.00 85.00 290 MET A C 1
ATOM 2123 O O . MET A 1 290 ? -5.347 -5.336 7.500 1.00 85.00 290 MET A O 1
ATOM 2127 N N . PRO A 1 291 ? -4.945 -4.606 5.413 1.00 78.69 291 PRO A N 1
ATOM 2128 C CA . PRO A 1 291 ? -5.242 -4.446 3.986 1.00 78.69 291 PRO A CA 1
ATOM 2129 C C . PRO A 1 291 ? -4.913 -5.708 3.168 1.00 78.69 291 PRO A C 1
ATOM 2131 O O . PRO A 1 291 ? -3.836 -6.281 3.314 1.00 78.69 291 PRO A O 1
ATOM 2134 N N . GLU A 1 292 ? -5.806 -6.103 2.256 1.00 68.06 292 GLU A N 1
ATOM 2135 C CA . GLU A 1 292 ? -5.611 -7.291 1.413 1.00 68.06 292 GLU A CA 1
ATOM 2136 C C . GLU A 1 292 ? -4.399 -7.123 0.476 1.00 68.06 292 GLU A C 1
ATOM 2138 O O . GLU A 1 292 ? -4.298 -6.184 -0.324 1.00 68.06 292 GLU A O 1
ATOM 2143 N N . GLY A 1 293 ? -3.413 -8.005 0.644 1.00 57.66 293 GLY A N 1
ATOM 2144 C CA . GLY A 1 293 ? -2.125 -7.990 -0.050 1.00 57.66 293 GLY A CA 1
ATOM 2145 C C . GLY A 1 293 ? -1.252 -6.739 0.179 1.00 57.66 293 GLY A C 1
ATOM 2146 O O . GLY A 1 293 ? -0.149 -6.657 -0.363 1.00 57.66 293 GLY A O 1
ATOM 2147 N N . GLY A 1 294 ? -1.719 -5.729 0.912 1.00 63.50 294 GLY A N 1
ATOM 2148 C CA . GLY A 1 294 ? -0.928 -4.552 1.275 1.00 63.50 294 GLY A CA 1
ATOM 2149 C C . GLY A 1 294 ? 0.035 -4.849 2.426 1.00 63.50 294 GLY A C 1
ATOM 2150 O O . GLY A 1 294 ? -0.090 -5.866 3.103 1.00 63.50 294 GLY A O 1
ATOM 2151 N N . SER A 1 295 ? 0.985 -3.945 2.683 1.00 68.50 295 SER A N 1
ATOM 2152 C CA . SER A 1 295 ? 1.791 -4.000 3.911 1.00 68.50 295 SER A CA 1
ATOM 2153 C C . SER A 1 295 ? 0.852 -3.937 5.124 1.00 68.50 295 SER A C 1
ATOM 2155 O O . SER A 1 295 ? -0.070 -3.113 5.136 1.00 68.50 295 SER A O 1
ATOM 2157 N N . ARG A 1 296 ? 1.053 -4.759 6.159 1.00 77.44 296 ARG A N 1
ATOM 2158 C CA . ARG A 1 296 ? 0.219 -4.684 7.371 1.00 77.44 296 ARG A CA 1
ATOM 2159 C C . ARG A 1 296 ? 0.315 -3.305 8.029 1.00 77.44 296 ARG A C 1
ATOM 2161 O O . ARG A 1 296 ? 1.258 -2.547 7.815 1.00 77.44 296 ARG A O 1
ATOM 2168 N N . VAL A 1 297 ? -0.710 -2.942 8.794 1.00 85.81 297 VAL A N 1
ATOM 2169 C CA . VAL A 1 297 ? -0.637 -1.765 9.670 1.00 85.81 297 VAL A CA 1
ATOM 2170 C C . VAL A 1 297 ? 0.339 -2.081 10.800 1.00 85.81 297 VAL A C 1
ATOM 2172 O O . VAL A 1 297 ? 0.282 -3.174 11.358 1.00 85.81 297 VAL A O 1
ATOM 2175 N N . SER A 1 298 ? 1.236 -1.146 11.127 1.00 84.88 298 SER A N 1
ATOM 2176 C CA . SER A 1 298 ? 2.212 -1.358 12.199 1.00 84.88 298 SER A CA 1
ATOM 2177 C C . SER A 1 298 ? 1.523 -1.637 13.535 1.00 84.88 298 SER A C 1
ATOM 2179 O O . SER A 1 298 ? 0.492 -1.033 13.837 1.00 84.88 298 SER A O 1
ATOM 2181 N N . GLU A 1 299 ? 2.113 -2.507 14.358 1.00 86.81 299 GLU A N 1
ATOM 2182 C CA . GLU A 1 299 ? 1.571 -2.871 15.677 1.00 86.81 299 GLU A CA 1
ATOM 2183 C C . GLU A 1 299 ? 1.293 -1.626 16.531 1.00 86.81 299 GLU A C 1
ATOM 2185 O O . GLU A 1 299 ? 0.193 -1.464 17.045 1.00 86.81 299 GLU A O 1
ATOM 2190 N N . ALA A 1 300 ? 2.215 -0.659 16.542 1.00 89.31 300 ALA A N 1
ATOM 2191 C CA . ALA A 1 300 ? 2.034 0.606 17.253 1.00 89.31 300 ALA A CA 1
ATOM 2192 C C . ALA A 1 300 ? 0.826 1.433 16.757 1.00 89.31 300 ALA A C 1
ATOM 2194 O O . ALA A 1 300 ? 0.183 2.128 17.546 1.00 89.31 300 ALA A O 1
ATOM 2195 N N . SER A 1 301 ? 0.495 1.373 15.462 1.00 92.69 301 SER A N 1
ATOM 2196 C CA . SER A 1 301 ? -0.710 2.024 14.928 1.00 92.69 301 SER A CA 1
ATOM 2197 C C . SER A 1 301 ? -1.975 1.239 15.273 1.00 92.69 301 SER A C 1
ATOM 2199 O O . SER A 1 301 ? -3.002 1.850 15.566 1.00 92.69 301 SER A O 1
ATOM 2201 N N . VAL A 1 302 ? -1.912 -0.097 15.287 1.00 94.31 302 VAL A N 1
ATOM 2202 C CA . VAL A 1 302 ? -3.017 -0.943 15.768 1.00 94.31 302 VAL A CA 1
ATOM 2203 C C . VAL A 1 302 ? -3.282 -0.679 17.252 1.00 94.31 302 VAL A C 1
ATOM 2205 O O . VAL A 1 302 ? -4.435 -0.492 17.630 1.00 94.31 302 VAL A O 1
ATOM 2208 N N . ASP A 1 303 ? -2.245 -0.553 18.077 1.00 95.50 303 ASP A N 1
ATOM 2209 C CA . ASP A 1 303 ? -2.358 -0.207 19.497 1.00 95.50 303 ASP A CA 1
ATOM 2210 C C . ASP A 1 303 ? -3.005 1.162 19.714 1.00 95.50 303 ASP A C 1
ATOM 2212 O O . ASP A 1 303 ? -3.867 1.317 20.580 1.00 95.50 303 ASP A O 1
ATOM 2216 N N . ALA A 1 304 ? -2.650 2.158 18.900 1.00 96.56 304 ALA A N 1
ATOM 2217 C CA . ALA A 1 304 ? -3.295 3.466 18.948 1.00 96.56 304 ALA A CA 1
ATOM 2218 C C . ALA A 1 304 ? -4.788 3.397 18.576 1.00 96.56 304 ALA A C 1
ATOM 2220 O O . ALA A 1 304 ? -5.611 4.064 19.207 1.00 96.56 304 ALA A O 1
ATOM 2221 N N . ILE A 1 305 ? -5.159 2.567 17.595 1.00 97.62 305 ILE A N 1
ATOM 2222 C CA . ILE A 1 305 ? -6.565 2.320 17.242 1.00 97.62 305 ILE A CA 1
ATOM 2223 C C . ILE A 1 305 ? -7.287 1.634 18.400 1.00 97.62 305 ILE A C 1
ATOM 2225 O O . ILE A 1 305 ? -8.351 2.102 18.799 1.00 97.62 305 ILE A O 1
ATOM 2229 N N . ARG A 1 306 ? -6.703 0.581 18.984 1.00 98.06 306 ARG A N 1
ATOM 2230 C CA . ARG A 1 306 ? -7.263 -0.120 20.150 1.00 98.06 306 ARG A CA 1
ATOM 2231 C C . ARG A 1 306 ? -7.502 0.849 21.308 1.00 98.06 306 ARG A C 1
ATOM 2233 O O . ARG A 1 306 ? -8.613 0.921 21.820 1.00 98.06 306 ARG A O 1
ATOM 2240 N N . ALA A 1 307 ? -6.515 1.684 21.633 1.00 98.25 307 ALA A N 1
ATOM 2241 C CA . ALA A 1 307 ? -6.631 2.695 22.681 1.00 98.25 307 ALA A CA 1
ATOM 2242 C C . ALA A 1 307 ? -7.743 3.725 22.406 1.00 98.25 307 ALA A C 1
ATOM 2244 O O . ALA A 1 307 ? -8.452 4.127 23.329 1.00 98.25 307 ALA A O 1
ATOM 2245 N N . TRP A 1 308 ? -7.930 4.147 21.151 1.00 98.25 308 TRP A N 1
ATOM 2246 C CA . TRP A 1 308 ? -9.049 5.013 20.766 1.00 98.25 308 TRP A CA 1
ATOM 2247 C C . TRP A 1 308 ? -10.406 4.311 20.925 1.00 98.25 308 TRP A C 1
ATOM 2249 O O . TRP A 1 308 ? -11.350 4.920 21.439 1.00 98.25 308 TRP A O 1
ATOM 2259 N N . ILE A 1 309 ? -10.507 3.037 20.531 1.00 98.56 309 ILE A N 1
ATOM 2260 C CA . ILE A 1 309 ? -11.731 2.242 20.679 1.00 98.56 309 ILE A CA 1
ATOM 2261 C C . ILE A 1 309 ? -12.073 2.061 22.159 1.00 98.56 309 ILE A C 1
ATOM 2263 O O . ILE A 1 309 ? -13.193 2.384 22.555 1.00 98.56 309 ILE A O 1
ATOM 2267 N N . ASP A 1 310 ? -11.116 1.634 22.984 1.00 98.44 310 ASP A N 1
ATOM 2268 C CA . ASP A 1 310 ? -11.297 1.415 24.426 1.00 98.44 310 ASP A CA 1
ATOM 2269 C C . ASP A 1 310 ? -11.658 2.709 25.174 1.00 98.44 310 ASP A C 1
ATOM 2271 O O . ASP A 1 310 ? -12.402 2.687 26.155 1.00 98.44 310 ASP A O 1
ATOM 2275 N N . ALA A 1 311 ? -11.215 3.867 24.671 1.00 98.12 311 ALA A N 1
ATOM 2276 C CA . ALA A 1 311 ? -11.624 5.186 25.157 1.00 98.12 311 ALA A CA 1
ATOM 2277 C C . ALA A 1 311 ? -13.043 5.611 24.712 1.00 98.12 311 ALA A C 1
ATOM 2279 O O . ALA A 1 311 ? -13.454 6.750 24.948 1.00 98.12 311 ALA A O 1
ATOM 2280 N N . GLY A 1 312 ? -13.804 4.716 24.076 1.00 97.75 312 GLY A N 1
ATOM 2281 C CA . GLY A 1 312 ? -15.180 4.943 23.635 1.00 97.75 312 GLY A CA 1
ATOM 2282 C C . GLY A 1 312 ? -15.317 5.378 22.176 1.00 97.75 312 GLY A C 1
ATOM 2283 O O . GLY A 1 312 ? -16.373 5.895 21.815 1.00 97.75 312 GLY A O 1
ATOM 2284 N N . ALA A 1 313 ? -14.279 5.198 21.351 1.00 97.56 313 ALA A N 1
ATOM 2285 C CA . ALA A 1 313 ? -14.286 5.482 19.913 1.00 97.56 313 ALA A CA 1
ATOM 2286 C C . ALA A 1 313 ? -14.830 6.884 19.572 1.00 97.56 313 ALA A C 1
ATOM 2288 O O . ALA A 1 313 ? -15.659 7.057 18.680 1.00 97.56 313 ALA A O 1
ATOM 2289 N N . VAL A 1 314 ? -14.415 7.907 20.323 1.00 96.75 314 VAL A N 1
ATOM 2290 C CA . VAL A 1 314 ? -14.984 9.258 20.205 1.00 96.75 314 VAL A CA 1
ATOM 2291 C C . VAL A 1 314 ? -14.582 9.943 18.897 1.00 96.75 314 VAL A C 1
ATOM 2293 O O . VAL A 1 314 ? -13.433 9.856 18.463 1.00 96.75 314 VAL A O 1
ATOM 2296 N N . PHE A 1 315 ? -15.525 10.661 18.284 1.00 95.94 315 PHE A N 1
ATOM 2297 C CA . PHE A 1 315 ? -15.237 11.538 17.150 1.00 95.94 315 PHE A CA 1
ATOM 2298 C C . PHE A 1 315 ? -14.600 12.839 17.643 1.00 95.94 315 PHE A C 1
ATOM 2300 O O . PHE A 1 315 ? -15.269 13.661 18.275 1.00 95.94 315 PHE A O 1
ATOM 2307 N N . ASP A 1 316 ? -13.334 13.066 17.305 1.00 93.75 316 ASP A N 1
ATOM 2308 C CA . ASP A 1 316 ? -12.747 14.400 17.281 1.00 93.75 316 ASP A CA 1
ATOM 2309 C C . ASP A 1 316 ? -12.708 14.906 15.836 1.00 93.75 316 ASP A C 1
ATOM 2311 O O . ASP A 1 316 ? -12.253 14.219 14.919 1.00 93.75 316 ASP A O 1
ATOM 2315 N N . ALA A 1 317 ? -13.231 16.113 15.611 1.00 74.44 317 ALA A N 1
ATOM 2316 C CA . ALA A 1 317 ? -13.164 16.717 14.290 1.00 74.44 317 ALA A CA 1
ATOM 2317 C C . ALA A 1 317 ? -11.687 16.895 13.891 1.00 74.44 317 ALA A C 1
ATOM 2319 O O . ALA A 1 317 ? -10.908 17.384 14.720 1.00 74.44 317 ALA A O 1
ATOM 2320 N N . PRO A 1 318 ? -11.296 16.559 12.643 1.00 66.44 318 PRO A N 1
ATOM 2321 C CA . PRO A 1 318 ? -9.986 16.931 12.134 1.00 66.44 318 PRO A CA 1
ATOM 2322 C C . PRO A 1 318 ? -9.776 18.430 12.346 1.00 66.44 318 PRO A C 1
ATOM 2324 O O . PRO A 1 318 ? -10.742 19.193 12.207 1.00 66.44 318 PRO A O 1
ATOM 2327 N N . PRO A 1 319 ? -8.559 18.880 12.696 1.00 60.50 319 PRO A N 1
ATOM 2328 C CA . PRO A 1 319 ? -8.298 20.303 12.808 1.00 60.50 319 PRO A CA 1
ATOM 2329 C C . PRO A 1 319 ? -8.733 20.967 11.501 1.00 60.50 319 PRO A C 1
ATOM 2331 O O . PRO A 1 319 ? -8.251 20.618 10.424 1.00 60.50 319 PRO A O 1
ATOM 2334 N N . THR A 1 320 ? -9.676 21.906 11.585 1.00 54.44 320 THR A N 1
ATOM 2335 C CA . THR A 1 320 ? -9.973 22.784 10.458 1.00 54.44 320 THR A CA 1
ATOM 2336 C C . THR A 1 320 ? -8.674 23.527 10.176 1.00 54.44 320 THR A C 1
ATOM 2338 O O . THR A 1 320 ? -8.229 24.307 11.022 1.00 54.44 320 THR A O 1
ATOM 2341 N N . GLY A 1 321 ? -8.009 23.199 9.067 1.00 50.56 321 GLY A N 1
ATOM 2342 C CA . GLY A 1 321 ? -6.763 23.854 8.677 1.00 50.56 321 GLY A CA 1
ATOM 2343 C C . GLY A 1 321 ? -6.923 25.381 8.592 1.00 50.56 321 GLY A C 1
ATOM 2344 O O . GLY A 1 321 ? -8.056 25.872 8.586 1.00 50.56 321 GLY A O 1
ATOM 2345 N N . PRO A 1 322 ? -5.810 26.135 8.562 1.00 43.12 322 PRO A N 1
ATOM 2346 C CA . PRO A 1 322 ? -5.849 27.580 8.347 1.00 43.12 322 PRO A CA 1
ATOM 2347 C C . PRO A 1 322 ? -6.523 27.966 7.023 1.00 43.12 322 PRO A C 1
ATOM 2349 O O . PRO A 1 322 ? -6.420 27.186 6.048 1.00 43.12 322 PRO A O 1
#

Foldseek 3Di:
DDDDDDDDDDDDPPPPPPPDQDDLDAADPVLLQQWWAFLQQHIKGLLLLLCQLFPAVQLAQQHQPDDQVRHDPRDHPNHQNQDAADLPDDLVSSVVLLVVNVVNLVSCLVCLSVVLVCLVVVVTPPDDDVSVLSSQQTTFIWGDPDPPDTDTDDHSVDPRSSNSNSNCSNNSNAIAHEQDPPSPDPPDPHDHHHGDHDDAFALALLSCLVSPCCRHPQGCRDQDVVCHQVHRSNDSVSNLVCQEPAFRPPPQRNVVRAGCQDALCLLRHLVLCLLVQAHNVRHGRRDHRPPDSDDGRDPNNSVSPSSNRNNGVDHDDHPPDD

Radius of gyration: 24.12 Å; chains: 1; bounding box: 59×49×101 Å

Secondary structure (DSSP, 8-state):
---PPPP-------------PPP-----HHHHT-EEE-TT--EEEHHHHHHIIIIISTTSTT-TTS-GGG-SSPPTT-----PPPPSSS-HHHHHHHHHHHHHHHHHHHHHHHHHHHHHHTT-SS--SHHHHHHHHTSPPPEEESSSS-EEEPPPTTSHHHHHHHHHHHHTT---EEES-S-SS-TT--SEE------PPPPSSHHHHIIIIIIIIISSTTTTSTT-GGG---SSHHHHHHHHBTPBP--HHHHTTT-BSB-TT-GGGBHHHHHHHTB-TTSSBPSS--SSTTSPPPPHHHHHHHHHHHHTT---PPPP---